Protein AF-A0A7C3E7P1-F1 (afdb_monomer)

Secondary structure (DSSP, 8-state):
-HHHHHHHHHHTT-HHHHHHHHHHHHHHHHHHHHHHHHHHHT-HHHHHHHHHHHHH-GGGHHHHHSGGGHHHHHHHHHHHHHHHHHHHHHHH--HHHHHHHHHHHHHHHHH-GGGTTHHHHHHHHHHHTT----STTTHHHHHHHHHHHHHHHHHS-TTTTTSSS-SSHHHHHHHHHHHHHHHHHHHH---S--S-----GGGTT-HHHHHHHHHHHHHHHHHHHHTTTSHHHHHHHHHHHHHHGGGTTSS--S-S----

Structure (mmCIF, N/CA/C/O backbone):
data_AF-A0A7C3E7P1-F1
#
_entry.id   AF-A0A7C3E7P1-F1
#
loop_
_atom_site.group_PDB
_atom_site.id
_atom_site.type_symbol
_atom_site.label_atom_id
_atom_site.label_alt_id
_atom_site.label_comp_id
_atom_site.label_asym_id
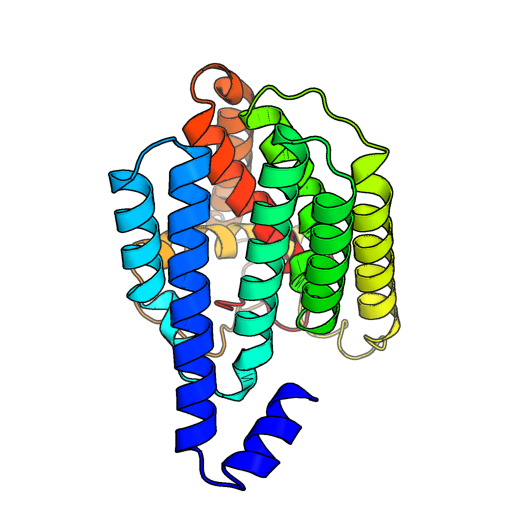_atom_site.label_entity_id
_atom_site.label_seq_id
_atom_site.pdbx_PDB_ins_code
_atom_site.Cartn_x
_atom_site.Cartn_y
_atom_site.Cartn_z
_atom_site.occupancy
_atom_site.B_iso_or_equiv
_atom_site.auth_seq_id
_atom_site.auth_comp_id
_atom_site.auth_asym_id
_atom_site.auth_atom_id
_atom_site.pdbx_PDB_model_num
ATOM 1 N N . MET A 1 1 ? -1.200 -15.728 -13.415 1.00 76.69 1 MET A N 1
ATOM 2 C CA . MET A 1 1 ? -1.408 -16.656 -14.549 1.00 76.69 1 MET A CA 1
ATOM 3 C C . MET A 1 1 ? -2.843 -17.157 -14.612 1.00 76.69 1 MET A C 1
ATOM 5 O O . MET A 1 1 ? -3.450 -16.982 -15.654 1.00 76.69 1 MET A O 1
ATOM 9 N N . VAL A 1 2 ? -3.429 -17.651 -13.514 1.00 85.75 2 VAL A N 1
ATOM 10 C CA . VAL A 1 2 ? -4.849 -18.078 -13.477 1.00 85.75 2 VAL A CA 1
ATOM 11 C C . VAL A 1 2 ? -5.820 -16.995 -13.972 1.00 85.75 2 VAL A C 1
ATOM 13 O O . VAL A 1 2 ? -6.684 -17.275 -14.792 1.00 85.75 2 VAL A O 1
ATOM 16 N N . SER A 1 3 ? -5.634 -15.737 -13.564 1.00 88.50 3 SER A N 1
ATOM 17 C CA . SER A 1 3 ? -6.477 -14.626 -14.033 1.00 88.50 3 SER A CA 1
ATOM 18 C C . SER A 1 3 ? -6.392 -14.360 -15.540 1.00 88.50 3 SER A C 1
ATOM 20 O O . SER A 1 3 ? -7.348 -13.857 -16.112 1.00 88.50 3 SER A O 1
ATOM 22 N N . TYR A 1 4 ? -5.271 -14.681 -16.193 1.00 89.75 4 TYR A N 1
ATOM 23 C CA . TYR A 1 4 ? -5.157 -14.573 -17.651 1.00 89.75 4 TYR A CA 1
ATOM 24 C C . TYR A 1 4 ? -5.768 -15.773 -18.366 1.00 89.75 4 TYR A C 1
ATOM 26 O O . TYR A 1 4 ? -6.261 -15.612 -19.474 1.00 89.75 4 TYR A O 1
ATOM 34 N N . LEU A 1 5 ? -5.752 -16.954 -17.740 1.00 91.69 5 LEU A N 1
ATOM 35 C CA . LEU A 1 5 ? -6.416 -18.141 -18.273 1.00 91.69 5 LEU A CA 1
ATOM 36 C C . LEU A 1 5 ? -7.935 -17.938 -18.330 1.00 91.69 5 LEU A C 1
ATOM 38 O O . LEU A 1 5 ? -8.545 -18.251 -19.344 1.00 91.69 5 LEU A O 1
ATOM 42 N N . LEU A 1 6 ? -8.521 -17.365 -17.275 1.00 91.31 6 LEU A N 1
ATOM 43 C CA . LEU A 1 6 ? -9.944 -17.011 -17.254 1.00 91.31 6 LEU A CA 1
ATOM 44 C C . LEU A 1 6 ? -10.285 -15.991 -18.343 1.00 91.31 6 LEU A C 1
ATOM 46 O O . LEU A 1 6 ? -11.244 -16.182 -19.081 1.00 91.31 6 LEU A O 1
ATOM 50 N N . ASP A 1 7 ? -9.468 -14.948 -18.496 1.00 91.44 7 ASP A N 1
ATOM 51 C CA . ASP A 1 7 ? -9.676 -13.988 -19.580 1.00 91.44 7 ASP A CA 1
ATOM 52 C C . ASP A 1 7 ? -9.535 -14.631 -20.957 1.00 91.44 7 ASP A C 1
ATOM 54 O O . ASP A 1 7 ? -10.322 -14.327 -21.839 1.00 91.44 7 ASP A O 1
ATOM 58 N N . TYR A 1 8 ? -8.582 -15.543 -21.147 1.00 93.00 8 TYR A N 1
ATOM 59 C CA . TYR A 1 8 ? -8.434 -16.250 -22.416 1.00 93.00 8 TYR A CA 1
ATOM 60 C C . TYR A 1 8 ? -9.658 -17.124 -22.726 1.00 93.00 8 TYR A C 1
ATOM 62 O O . TYR A 1 8 ? -10.089 -17.212 -23.870 1.00 93.00 8 TYR A O 1
ATOM 70 N N . GLN A 1 9 ? -10.272 -17.737 -21.713 1.00 95.25 9 GLN A N 1
ATOM 71 C CA . GLN A 1 9 ? -11.507 -18.503 -21.900 1.00 95.25 9 GLN A CA 1
ATOM 72 C C . GLN A 1 9 ? -12.704 -17.619 -22.277 1.00 95.25 9 GLN A C 1
ATOM 74 O O . GLN A 1 9 ? -13.552 -18.053 -23.049 1.00 95.25 9 GLN A O 1
ATOM 79 N N . LEU A 1 10 ? -12.773 -16.394 -21.749 1.00 94.81 10 LEU A N 1
ATOM 80 C CA . LEU A 1 10 ? -13.883 -15.465 -21.990 1.00 94.81 10 LEU A CA 1
ATOM 81 C C . LEU A 1 10 ? -13.707 -14.627 -23.264 1.00 94.81 10 LEU A C 1
ATOM 83 O O . LEU A 1 10 ? -14.675 -14.358 -23.968 1.00 94.81 10 LEU A O 1
ATOM 87 N N . TRP A 1 11 ? -12.476 -14.208 -23.546 1.00 93.00 11 TRP A N 1
ATOM 88 C CA . TRP A 1 11 ? -12.139 -13.193 -24.547 1.00 93.00 11 TRP A CA 1
ATOM 89 C C . TRP A 1 11 ? -11.159 -13.702 -25.615 1.00 93.00 11 TRP A C 1
ATOM 91 O O . TRP A 1 11 ? -10.877 -12.993 -26.580 1.00 93.00 11 TRP A O 1
ATOM 101 N N . SER A 1 12 ? -10.626 -14.923 -25.476 1.00 93.62 12 SER A N 1
ATOM 102 C CA . SER A 1 12 ? -9.562 -15.458 -26.339 1.00 93.62 12 SER A CA 1
ATOM 103 C C . SER A 1 12 ? -8.385 -14.483 -26.443 1.00 93.62 12 SER A C 1
ATOM 105 O O . SER A 1 12 ? -7.829 -14.089 -25.423 1.00 93.62 12 SER A O 1
ATOM 107 N N . LEU A 1 13 ? -7.967 -14.105 -27.651 1.00 92.62 13 LEU A N 1
ATOM 108 C CA . LEU A 1 13 ? -6.858 -13.182 -27.882 1.00 92.62 13 LEU A CA 1
ATOM 109 C C . LEU A 1 13 ? -7.319 -11.725 -28.039 1.00 92.62 13 LEU A C 1
ATOM 111 O O . LEU A 1 13 ? -6.491 -10.888 -28.387 1.00 92.62 13 LEU A O 1
ATOM 115 N N . ASP A 1 14 ? -8.600 -11.401 -27.808 1.00 94.31 14 ASP A N 1
ATOM 116 C CA . ASP A 1 14 ? -9.075 -10.017 -27.903 1.00 94.31 14 ASP A CA 1
ATOM 117 C C . ASP A 1 14 ? -8.514 -9.181 -26.734 1.00 94.31 14 ASP A C 1
ATOM 119 O O . ASP A 1 14 ? -8.928 -9.366 -25.583 1.00 94.31 14 ASP A O 1
ATOM 123 N N . PRO A 1 15 ? -7.600 -8.221 -26.991 1.00 91.50 15 PRO A N 1
ATOM 124 C CA . PRO A 1 15 ? -6.980 -7.418 -25.940 1.00 91.50 15 PRO A CA 1
ATOM 125 C C . PRO A 1 15 ? -7.989 -6.556 -25.170 1.00 91.50 15 PRO A C 1
ATOM 127 O O . PRO A 1 15 ? -7.732 -6.201 -24.017 1.00 91.50 15 PRO A O 1
ATOM 130 N N . ARG A 1 16 ? -9.148 -6.227 -25.761 1.00 94.31 16 ARG A N 1
ATOM 131 C CA . ARG A 1 16 ? -10.170 -5.377 -25.129 1.00 94.31 16 ARG A CA 1
ATOM 132 C C . ARG A 1 16 ? -10.688 -5.990 -23.831 1.00 94.31 16 ARG A C 1
ATOM 134 O O . ARG A 1 16 ? -10.823 -5.273 -22.840 1.00 94.31 16 ARG A O 1
ATOM 141 N N . GLY A 1 17 ? -10.896 -7.308 -23.807 1.00 93.19 17 GLY A N 1
ATOM 142 C CA . GLY A 1 17 ? -11.323 -8.036 -22.610 1.00 93.19 17 GLY A CA 1
ATOM 143 C C . GLY A 1 17 ? -10.312 -7.930 -21.468 1.00 93.19 17 GLY A C 1
ATOM 144 O O . GLY A 1 17 ? -10.671 -7.658 -20.323 1.00 93.19 17 GLY A O 1
ATOM 145 N N . TYR A 1 18 ? -9.020 -8.019 -21.788 1.00 93.56 18 TYR A N 1
ATOM 146 C CA . TYR A 1 18 ? -7.953 -7.904 -20.795 1.00 93.56 18 TYR A CA 1
ATOM 147 C C . TYR A 1 18 ? -7.848 -6.500 -20.187 1.00 93.56 18 TYR A C 1
ATOM 149 O O . TYR A 1 18 ? -7.629 -6.366 -18.976 1.00 93.56 18 TYR A O 1
ATOM 157 N N . HIS A 1 19 ? -8.012 -5.459 -21.008 1.00 94.31 19 HIS A N 1
ATOM 158 C CA . HIS A 1 19 ? -8.064 -4.077 -20.529 1.00 94.31 19 HIS A CA 1
ATOM 159 C C . HIS A 1 19 ? -9.315 -3.816 -19.685 1.00 94.31 19 HIS A C 1
ATOM 161 O O . HIS A 1 19 ? -9.211 -3.151 -18.656 1.00 94.31 19 HIS A O 1
ATOM 167 N N . LEU A 1 20 ? -10.467 -4.385 -20.059 1.00 94.88 20 LEU A N 1
ATOM 168 C CA . LEU A 1 20 ? -11.692 -4.298 -19.265 1.00 94.88 20 LEU A CA 1
ATOM 169 C C . LEU A 1 20 ? -11.500 -4.923 -17.879 1.00 94.88 20 LEU A C 1
ATOM 171 O O . LEU A 1 20 ? -11.809 -4.283 -16.877 1.00 94.88 20 LEU A O 1
ATOM 175 N N . THR A 1 21 ? -10.919 -6.123 -17.796 1.00 94.56 21 THR A N 1
ATOM 176 C CA . THR A 1 21 ? -10.610 -6.767 -1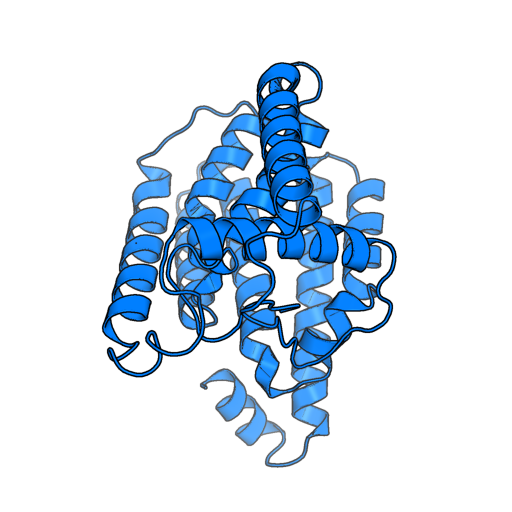6.510 1.00 94.56 21 THR A CA 1
ATOM 177 C C . THR A 1 21 ? -9.691 -5.892 -15.648 1.00 94.56 21 THR A C 1
ATOM 179 O O . THR A 1 21 ? -9.930 -5.741 -14.450 1.00 94.56 21 THR A O 1
ATOM 182 N N . ASN A 1 22 ? -8.666 -5.261 -16.234 1.00 95.25 22 ASN A N 1
ATOM 183 C CA . ASN A 1 22 ? -7.801 -4.331 -15.499 1.00 95.25 22 ASN A CA 1
ATOM 184 C C . ASN A 1 22 ? -8.563 -3.088 -15.014 1.00 95.25 22 ASN A C 1
ATOM 186 O O . ASN A 1 22 ? -8.410 -2.690 -13.860 1.00 95.25 22 ASN A O 1
ATOM 190 N N . LEU A 1 23 ? -9.409 -2.499 -15.859 1.00 95.69 23 LEU A N 1
ATOM 191 C CA . LEU A 1 23 ? -10.225 -1.344 -15.494 1.00 95.69 23 LEU A CA 1
ATOM 192 C C . LEU A 1 23 ? -11.178 -1.673 -14.336 1.00 95.69 23 LEU A C 1
ATOM 194 O O . LEU A 1 23 ? -11.264 -0.911 -13.376 1.00 95.69 23 LEU A O 1
ATOM 198 N N . LEU A 1 24 ? -11.843 -2.829 -14.383 1.00 96.50 24 LEU A N 1
ATOM 199 C CA . LEU A 1 24 ? -12.725 -3.286 -13.308 1.00 96.50 24 LEU A CA 1
ATOM 200 C C . LEU A 1 24 ? -11.960 -3.495 -11.997 1.00 96.50 24 LEU A C 1
ATOM 202 O O . LEU A 1 24 ? -12.416 -3.050 -10.945 1.00 96.50 24 LEU A O 1
ATOM 206 N N . LEU A 1 25 ? -10.775 -4.112 -12.047 1.00 96.69 25 LEU A N 1
ATOM 207 C CA . LEU A 1 25 ? -9.918 -4.260 -10.867 1.00 96.69 25 LEU A CA 1
ATOM 208 C C . LEU A 1 25 ? -9.485 -2.903 -10.293 1.00 96.69 25 LEU A C 1
ATOM 210 O O . LEU A 1 25 ? -9.445 -2.751 -9.073 1.00 96.69 25 LEU A O 1
ATOM 214 N N . HIS A 1 26 ? -9.196 -1.915 -11.144 1.00 97.31 26 HIS A N 1
ATOM 215 C CA . HIS A 1 26 ? -8.854 -0.555 -10.716 1.00 97.31 26 HIS A CA 1
ATOM 216 C C . HIS A 1 26 ? -10.029 0.157 -10.041 1.00 97.31 26 HIS A C 1
ATOM 218 O O . HIS A 1 26 ? -9.859 0.748 -8.977 1.00 97.31 26 HIS A O 1
ATOM 224 N N . ILE A 1 27 ? -11.238 0.032 -10.596 1.00 97.75 27 ILE A N 1
ATOM 225 C CA . ILE A 1 27 ? -12.462 0.570 -9.984 1.00 97.75 27 ILE A CA 1
ATOM 226 C C . ILE A 1 27 ? -12.686 -0.064 -8.608 1.00 97.75 27 ILE A C 1
ATOM 228 O O . ILE A 1 27 ? -12.918 0.647 -7.631 1.00 97.75 27 ILE A O 1
ATOM 232 N N . VAL A 1 28 ? -12.558 -1.390 -8.498 1.00 98.31 28 VAL A N 1
ATOM 233 C CA . VAL A 1 28 ? -12.664 -2.089 -7.209 1.00 98.31 28 VAL A CA 1
ATOM 234 C C . VAL A 1 28 ? -11.607 -1.580 -6.228 1.00 98.31 28 VAL A C 1
ATOM 236 O O . VAL A 1 28 ? -11.940 -1.286 -5.083 1.00 98.31 28 VAL A O 1
ATOM 239 N N . ALA A 1 29 ? -10.354 -1.415 -6.657 1.00 98.12 29 ALA A N 1
ATOM 240 C CA . ALA A 1 29 ? -9.305 -0.857 -5.807 1.00 98.12 29 ALA A CA 1
ATOM 241 C C . ALA A 1 29 ? -9.648 0.564 -5.323 1.00 98.12 29 ALA A C 1
ATOM 243 O O . ALA A 1 29 ? -9.524 0.834 -4.130 1.00 98.12 29 ALA A O 1
ATOM 244 N N . ALA A 1 30 ? -10.152 1.441 -6.196 1.00 98.06 30 ALA A N 1
ATOM 245 C CA . ALA A 1 30 ? -10.565 2.798 -5.834 1.00 98.06 30 ALA A CA 1
ATOM 246 C C . ALA A 1 30 ? -11.695 2.816 -4.789 1.00 98.06 30 ALA A C 1
ATOM 248 O O . ALA A 1 30 ? -11.635 3.575 -3.819 1.00 98.06 30 ALA A O 1
ATOM 249 N N . LEU A 1 31 ? -12.694 1.939 -4.939 1.00 98.44 31 LEU A N 1
ATOM 250 C CA . LEU A 1 31 ? -13.783 1.787 -3.967 1.00 98.44 31 LEU A CA 1
ATOM 251 C C . LEU A 1 31 ? -13.279 1.261 -2.615 1.00 98.44 31 LEU A C 1
ATOM 253 O O . LEU A 1 31 ? -13.725 1.716 -1.562 1.00 98.44 31 LEU A O 1
ATOM 257 N N . LEU A 1 32 ? -12.321 0.332 -2.626 1.00 98.44 32 LEU A N 1
ATOM 258 C CA . LEU A 1 32 ? -11.706 -0.178 -1.400 1.00 98.44 32 LEU A CA 1
ATOM 259 C C . LEU A 1 32 ? -10.834 0.883 -0.709 1.00 98.44 32 LEU A C 1
ATOM 261 O O . LEU A 1 32 ? -10.825 0.942 0.521 1.00 98.44 32 LEU A O 1
ATOM 265 N N . VAL A 1 33 ? -10.139 1.743 -1.466 1.00 98.12 33 VAL A N 1
ATOM 266 C CA . VAL A 1 33 ? -9.406 2.905 -0.926 1.00 98.12 33 VAL A CA 1
ATOM 267 C C . VAL A 1 33 ? -10.368 3.887 -0.268 1.00 98.12 33 VAL A C 1
ATOM 269 O O . VAL A 1 33 ? -10.118 4.300 0.865 1.00 98.12 33 VAL A O 1
ATOM 272 N N . LEU A 1 34 ? -11.480 4.213 -0.935 1.00 98.31 34 LEU A N 1
ATOM 273 C CA . LEU A 1 34 ? -12.535 5.054 -0.370 1.00 98.31 34 LEU A CA 1
ATOM 274 C C . LEU A 1 34 ? -12.991 4.500 0.974 1.00 98.31 34 LEU A C 1
ATOM 276 O O . LEU A 1 34 ? -12.925 5.204 1.981 1.00 98.31 34 LEU A O 1
ATOM 280 N N . GLN A 1 35 ? -13.386 3.224 0.995 1.00 98.19 35 GLN A N 1
ATOM 281 C CA . GLN A 1 35 ? -13.877 2.579 2.205 1.00 98.19 35 GLN A CA 1
ATOM 282 C C . GLN A 1 35 ? -12.816 2.578 3.307 1.00 98.19 35 GLN A C 1
ATOM 284 O O . GLN A 1 35 ? -13.131 2.853 4.461 1.00 98.19 35 GLN A O 1
ATOM 289 N N . TRP A 1 36 ? -11.558 2.290 2.969 1.00 97.38 36 TRP A N 1
ATOM 290 C CA . TRP A 1 36 ? -10.463 2.266 3.932 1.00 97.38 36 TRP A CA 1
ATOM 291 C C . TRP A 1 36 ? -10.217 3.636 4.568 1.00 97.38 36 TRP A C 1
ATOM 293 O O . TRP A 1 36 ? -10.075 3.735 5.790 1.00 97.38 36 TRP A O 1
ATOM 303 N N . VAL A 1 37 ? -10.160 4.696 3.764 1.00 97.25 37 VAL A N 1
ATOM 304 C CA . VAL A 1 37 ? -9.920 6.051 4.267 1.00 97.25 37 VAL A CA 1
ATOM 305 C C . VAL A 1 37 ? -11.126 6.547 5.060 1.00 97.25 37 VAL A C 1
ATOM 307 O O . VAL A 1 37 ? -10.943 7.094 6.149 1.00 97.25 37 VAL A O 1
ATOM 310 N N . GLU A 1 38 ? -12.345 6.286 4.584 1.00 97.25 38 GLU A N 1
ATOM 311 C CA . GLU A 1 38 ? -13.581 6.617 5.292 1.00 97.25 38 GLU A CA 1
ATOM 312 C C . GLU A 1 38 ? -13.627 5.967 6.677 1.00 97.25 38 GLU A C 1
ATOM 314 O O . GLU A 1 38 ? -13.840 6.662 7.668 1.00 97.25 38 GLU A O 1
ATOM 319 N N . THR A 1 39 ? -13.377 4.659 6.786 1.00 95.12 39 THR A N 1
ATOM 320 C CA . THR A 1 39 ? -13.426 3.956 8.078 1.00 95.12 39 THR A CA 1
ATOM 321 C C . THR A 1 39 ? -12.275 4.343 9.004 1.00 95.12 39 THR A C 1
ATOM 323 O O . THR A 1 39 ? -12.426 4.300 10.227 1.00 95.12 39 THR A O 1
ATOM 326 N N . THR A 1 40 ? -11.123 4.725 8.446 1.00 94.44 40 THR A N 1
ATOM 327 C CA . THR A 1 40 ? -9.924 5.097 9.211 1.00 94.44 40 THR A CA 1
ATOM 328 C C . THR A 1 40 ? -10.019 6.517 9.764 1.00 94.44 40 THR A C 1
ATOM 330 O O . THR A 1 40 ? -9.690 6.738 10.928 1.00 94.44 40 THR A O 1
ATOM 333 N N . LEU A 1 41 ? -10.491 7.471 8.957 1.00 94.75 41 LEU A N 1
ATOM 334 C CA . LEU A 1 41 ? -10.638 8.879 9.343 1.00 94.75 41 LEU A CA 1
ATOM 335 C C . LEU A 1 41 ? -12.039 9.226 9.859 1.00 94.75 41 LEU A C 1
ATOM 337 O O . LEU A 1 41 ? -12.236 10.330 10.360 1.00 94.75 41 LEU A O 1
ATOM 341 N N . LYS A 1 42 ? -13.001 8.301 9.749 1.00 94.81 42 LYS A N 1
ATOM 342 C CA . LYS A 1 42 ? -14.425 8.507 10.065 1.00 94.81 42 LYS A CA 1
ATOM 343 C C . LYS A 1 42 ? -15.021 9.702 9.313 1.00 94.81 42 LYS A C 1
ATOM 345 O O . LYS A 1 42 ? -15.783 10.483 9.874 1.00 94.81 42 LYS A O 1
ATOM 350 N N . SER A 1 43 ? -14.637 9.857 8.047 1.00 97.06 43 SER A N 1
ATOM 351 C CA . SER A 1 43 ? -15.063 10.963 7.187 1.00 97.06 43 SER A CA 1
ATOM 352 C C . SER A 1 43 ? -15.345 10.461 5.777 1.00 97.06 43 SER A C 1
ATOM 354 O O . SER A 1 43 ? -14.425 10.101 5.040 1.00 97.06 43 SER A O 1
ATOM 356 N N . THR A 1 44 ? -16.622 10.476 5.391 1.00 96.94 44 THR A N 1
ATOM 357 C CA . THR A 1 44 ? -17.073 10.096 4.045 1.00 96.94 44 THR A CA 1
ATOM 358 C C . THR A 1 44 ? -16.469 11.009 2.981 1.00 96.94 44 THR A C 1
ATOM 360 O O . THR A 1 44 ? -16.035 10.530 1.940 1.00 96.94 44 THR A O 1
ATOM 363 N N . ALA A 1 45 ? -16.339 12.312 3.262 1.00 97.62 45 ALA A N 1
ATOM 364 C CA . ALA A 1 45 ? -15.689 13.254 2.352 1.00 97.62 45 ALA A CA 1
ATOM 365 C C . ALA A 1 45 ? -14.216 12.886 2.106 1.00 97.62 45 ALA A C 1
ATOM 367 O O . ALA A 1 45 ? -13.773 12.869 0.961 1.00 97.62 45 ALA A O 1
ATOM 368 N N . ALA A 1 46 ? -13.466 12.539 3.159 1.00 96.25 46 ALA A N 1
ATOM 369 C CA . ALA A 1 46 ? -12.072 12.121 3.015 1.00 96.25 46 ALA A CA 1
ATOM 370 C C . ALA A 1 46 ? -11.945 10.806 2.227 1.00 96.25 46 ALA A C 1
ATOM 372 O O . ALA A 1 46 ? -11.063 10.687 1.379 1.00 96.25 46 ALA A O 1
ATOM 373 N N . GLY A 1 47 ? -12.845 9.847 2.473 1.00 97.00 47 GLY A N 1
ATOM 374 C CA . GLY A 1 47 ? -12.927 8.608 1.699 1.00 97.00 47 GLY A CA 1
ATOM 375 C C . GLY A 1 47 ? -13.196 8.862 0.219 1.00 97.00 47 GLY A C 1
ATOM 376 O O . GLY A 1 47 ? -12.453 8.377 -0.633 1.00 97.00 47 GLY A O 1
ATOM 377 N N . LEU A 1 48 ? -14.223 9.659 -0.092 1.00 97.56 48 LEU A N 1
ATOM 378 C CA . LEU A 1 48 ? -14.595 10.010 -1.464 1.00 97.56 48 LEU A CA 1
ATOM 379 C C . LEU A 1 48 ? -13.430 10.663 -2.207 1.00 97.56 48 LEU A C 1
ATOM 381 O O . LEU A 1 48 ? -13.074 10.213 -3.294 1.00 97.56 48 LEU A O 1
ATOM 385 N N . TRP A 1 49 ? -12.792 11.669 -1.603 1.00 97.62 49 TRP A N 1
ATOM 386 C CA . TRP A 1 49 ? -11.633 12.325 -2.203 1.00 97.62 49 TRP A CA 1
ATOM 387 C C . TRP A 1 49 ? -10.470 11.360 -2.418 1.00 97.62 49 TRP A C 1
ATOM 389 O O . TRP A 1 49 ? -9.888 11.357 -3.497 1.00 97.62 49 TRP A O 1
ATOM 399 N N . ALA A 1 50 ? -10.152 10.505 -1.444 1.00 96.56 50 ALA A N 1
ATOM 400 C CA . ALA A 1 50 ? -9.069 9.539 -1.595 1.00 96.56 50 ALA A CA 1
ATOM 401 C C . ALA A 1 50 ? -9.337 8.520 -2.714 1.00 96.56 50 ALA A C 1
ATOM 403 O O . ALA A 1 50 ? -8.443 8.243 -3.513 1.00 96.56 50 ALA A O 1
ATOM 404 N N . GLY A 1 51 ? -10.562 7.992 -2.800 1.00 96.81 51 GLY A N 1
ATOM 405 C CA . GLY A 1 51 ? -10.964 7.067 -3.860 1.00 96.81 51 GLY A CA 1
ATOM 406 C C . GLY A 1 51 ? -10.961 7.718 -5.242 1.00 96.81 51 GLY A C 1
ATOM 407 O O . GLY A 1 51 ? -10.442 7.129 -6.188 1.00 96.81 51 GLY A O 1
ATOM 408 N N . LEU A 1 52 ? -11.475 8.948 -5.357 1.00 96.69 52 LEU A N 1
ATOM 409 C CA . LEU A 1 52 ? -11.474 9.708 -6.610 1.00 96.69 52 LEU A CA 1
ATOM 410 C C . LEU A 1 52 ? -10.057 10.038 -7.066 1.00 96.69 52 LEU A C 1
ATOM 412 O O . LEU A 1 52 ? -9.719 9.756 -8.212 1.00 96.69 52 LEU A O 1
ATOM 416 N N . VAL A 1 53 ? -9.222 10.576 -6.169 1.00 95.56 53 VAL A N 1
ATOM 417 C CA . VAL A 1 53 ? -7.813 10.858 -6.466 1.00 95.56 53 VAL A CA 1
ATOM 418 C C . VAL A 1 53 ? -7.132 9.576 -6.924 1.00 95.56 53 VAL A C 1
ATOM 420 O O . VAL A 1 53 ? -6.549 9.578 -7.998 1.00 95.56 53 VAL A O 1
ATOM 423 N N . PHE A 1 54 ? -7.273 8.462 -6.200 1.00 95.38 54 PHE A N 1
ATOM 424 C CA . PHE A 1 54 ? -6.708 7.176 -6.616 1.00 95.38 54 PHE A CA 1
ATOM 425 C C . PHE A 1 54 ? -7.212 6.724 -7.995 1.00 95.38 54 PHE A C 1
ATOM 427 O O . PHE A 1 54 ? -6.421 6.252 -8.806 1.00 95.38 54 PHE A O 1
ATOM 434 N N . ALA A 1 55 ? -8.504 6.884 -8.289 1.00 95.31 55 ALA A N 1
ATOM 435 C CA . ALA A 1 55 ? -9.086 6.459 -9.558 1.00 95.31 55 ALA A CA 1
ATOM 436 C C . ALA A 1 55 ? -8.511 7.224 -10.761 1.00 95.31 55 ALA A C 1
ATOM 438 O O . ALA A 1 55 ? -8.250 6.606 -11.793 1.00 95.31 55 ALA A O 1
ATOM 439 N N . VAL A 1 56 ? -8.306 8.540 -10.628 1.00 94.19 56 VAL A N 1
ATOM 440 C CA . VAL A 1 56 ? -7.931 9.426 -11.747 1.00 94.19 56 VAL A CA 1
ATOM 441 C C . VAL A 1 56 ? -6.448 9.802 -11.783 1.00 94.19 56 VAL A C 1
ATOM 443 O O . VAL A 1 56 ? -6.008 10.441 -12.737 1.00 94.19 56 VAL A O 1
ATOM 446 N N . HIS A 1 57 ? -5.664 9.442 -10.761 1.00 91.38 57 HIS A N 1
ATOM 447 C CA . HIS A 1 57 ? -4.270 9.870 -10.664 1.00 91.38 57 HIS A CA 1
ATOM 448 C C . HIS A 1 57 ? -3.421 9.332 -11.834 1.00 91.38 57 HIS A C 1
ATOM 450 O O . HIS A 1 57 ? -3.376 8.113 -12.026 1.00 91.38 57 HIS A O 1
ATOM 456 N N . PRO A 1 58 ? -2.648 10.176 -12.551 1.00 86.88 58 PRO A N 1
ATOM 457 C CA . PRO A 1 58 ? -1.850 9.745 -13.706 1.00 86.88 58 PRO A CA 1
ATOM 458 C C . PRO A 1 58 ? -0.834 8.633 -13.410 1.00 86.88 58 PRO A C 1
ATOM 460 O O . PRO A 1 58 ? -0.566 7.795 -14.264 1.00 86.88 58 PRO A O 1
ATOM 463 N N . VAL A 1 59 ? -0.316 8.564 -12.179 1.00 86.25 59 VAL A N 1
ATOM 464 C CA . VAL A 1 59 ? 0.590 7.480 -11.733 1.00 86.25 59 VAL A CA 1
ATOM 465 C C . VAL A 1 59 ? -0.058 6.090 -11.843 1.00 86.25 59 VAL A C 1
ATOM 467 O O . VAL A 1 59 ? 0.641 5.101 -12.024 1.00 86.25 59 VAL A O 1
ATOM 470 N N . GLN A 1 60 ? -1.390 5.984 -11.797 1.00 87.56 60 GLN A N 1
ATOM 471 C CA . GLN A 1 60 ? -2.080 4.695 -11.933 1.00 87.56 60 GLN A CA 1
ATOM 472 C C . GLN A 1 60 ? -2.210 4.230 -13.390 1.00 87.56 60 GLN A C 1
ATOM 474 O O . GLN A 1 60 ? -2.521 3.062 -13.628 1.00 87.56 60 GLN A O 1
ATOM 479 N N . VAL A 1 61 ? -1.953 5.102 -14.375 1.00 85.69 61 VAL A N 1
ATOM 480 C CA . VAL A 1 61 ? -2.163 4.790 -15.798 1.00 85.69 61 VAL A CA 1
ATOM 481 C C . VAL A 1 61 ? -1.357 3.568 -16.220 1.00 85.69 61 VAL A C 1
ATOM 483 O O . VAL A 1 61 ? -1.902 2.696 -16.888 1.00 85.69 61 VAL A O 1
ATOM 486 N N . GLU A 1 62 ? -0.100 3.438 -15.789 1.00 82.56 62 GLU A N 1
ATOM 487 C CA . GLU A 1 62 ? 0.723 2.279 -16.154 1.00 82.56 62 GLU A CA 1
ATOM 488 C C . GLU A 1 62 ? 0.144 0.965 -15.602 1.00 82.56 62 GLU A C 1
ATOM 490 O O . GLU A 1 62 ? 0.107 -0.049 -16.306 1.00 82.56 62 GLU A O 1
ATOM 495 N N . ALA A 1 63 ? -0.358 0.985 -14.362 1.00 83.62 63 ALA A N 1
ATOM 496 C CA . ALA A 1 63 ? -0.933 -0.189 -13.712 1.00 83.62 63 ALA A CA 1
ATOM 497 C C . ALA A 1 63 ? -2.200 -0.696 -14.423 1.00 83.62 63 ALA A C 1
ATOM 499 O O . ALA A 1 63 ? -2.460 -1.902 -14.420 1.00 83.62 63 ALA A O 1
ATOM 500 N N . VAL A 1 64 ? -2.965 0.208 -15.044 1.00 87.06 64 VAL A N 1
ATOM 501 C CA . VAL A 1 64 ? -4.220 -0.107 -15.743 1.00 87.06 64 VAL A CA 1
ATOM 502 C C . VAL A 1 64 ? -3.989 -0.393 -17.227 1.00 87.06 64 VAL A C 1
ATOM 504 O O . VAL A 1 64 ? -4.472 -1.404 -17.743 1.00 87.06 64 VAL A O 1
ATOM 507 N N . ALA A 1 65 ? -3.237 0.473 -17.910 1.00 87.62 65 ALA A N 1
ATOM 508 C CA . ALA A 1 65 ? -3.043 0.431 -19.355 1.00 87.62 65 ALA A CA 1
ATOM 509 C C . ALA A 1 65 ? -2.180 -0.756 -19.794 1.00 87.62 65 ALA A C 1
ATOM 511 O O . ALA A 1 65 ? -2.457 -1.361 -20.825 1.00 87.62 65 ALA A O 1
ATOM 512 N N . ILE A 1 66 ? -1.165 -1.144 -19.018 1.00 89.00 66 ILE A N 1
ATOM 513 C CA . ILE A 1 66 ? -0.338 -2.302 -19.362 1.00 89.00 66 ILE A CA 1
ATOM 514 C C . ILE A 1 66 ? -1.025 -3.571 -18.855 1.00 89.00 66 ILE A C 1
ATOM 516 O O . ILE A 1 66 ? -1.040 -3.837 -17.654 1.00 89.00 66 ILE A O 1
ATOM 520 N N . VAL A 1 67 ? -1.516 -4.417 -19.770 1.00 87.62 67 VAL A N 1
ATOM 521 C CA . VAL A 1 67 ? -2.171 -5.696 -19.425 1.00 87.62 67 VAL A CA 1
ATOM 522 C C . VAL A 1 67 ? -1.322 -6.507 -18.441 1.00 87.62 67 VAL A C 1
ATOM 524 O O . VAL A 1 67 ? -1.828 -6.928 -17.404 1.00 87.62 67 VAL A O 1
ATOM 527 N N . ALA A 1 68 ? -0.009 -6.609 -18.690 1.00 87.06 68 ALA A N 1
ATOM 528 C CA . ALA A 1 68 ? 0.949 -7.333 -17.851 1.00 87.06 68 ALA A CA 1
ATOM 529 C C . ALA A 1 68 ? 1.023 -6.851 -16.382 1.00 87.06 68 ALA A C 1
ATOM 531 O O . ALA A 1 68 ? 1.436 -7.620 -15.505 1.00 87.06 68 ALA A O 1
ATOM 532 N N . GLN A 1 69 ? 0.610 -5.612 -16.084 1.00 87.56 69 GLN A N 1
ATOM 533 C CA . GLN A 1 69 ? 0.584 -5.047 -14.728 1.00 87.56 69 GLN A CA 1
ATOM 534 C C . GLN A 1 69 ? -0.627 -5.489 -13.900 1.00 87.56 69 GLN A C 1
ATOM 536 O O . GLN A 1 69 ? -0.728 -5.115 -12.732 1.00 87.56 69 GLN A O 1
ATOM 541 N N . ARG A 1 70 ? -1.481 -6.386 -14.414 1.00 91.94 70 ARG A N 1
ATOM 542 C CA . ARG A 1 70 ? -2.593 -6.985 -13.654 1.00 91.94 70 ARG A CA 1
ATOM 543 C C . ARG A 1 70 ? -2.192 -7.520 -12.281 1.00 91.94 70 ARG A C 1
ATOM 545 O O . ARG A 1 70 ? -2.977 -7.466 -11.338 1.00 91.94 70 ARG A O 1
ATOM 552 N N . LYS A 1 71 ? -0.969 -8.040 -12.155 1.00 92.31 71 LYS A N 1
ATOM 553 C CA . LYS A 1 71 ? -0.406 -8.498 -10.876 1.00 92.31 71 LYS A CA 1
ATOM 554 C C . LYS A 1 71 ? -0.422 -7.407 -9.800 1.00 92.31 71 LYS A C 1
ATOM 556 O O . LYS A 1 71 ? -0.717 -7.706 -8.648 1.00 92.31 71 LYS A O 1
ATOM 561 N N . THR A 1 72 ? -0.149 -6.159 -10.186 1.00 92.12 72 THR A N 1
ATOM 562 C CA . THR A 1 72 ? -0.163 -4.988 -9.307 1.00 92.12 72 THR A CA 1
ATOM 563 C C . THR A 1 72 ? -1.594 -4.707 -8.858 1.00 92.12 72 THR A C 1
ATOM 565 O O . THR A 1 72 ? -1.840 -4.700 -7.656 1.00 92.12 72 THR A O 1
ATOM 568 N N . LEU A 1 73 ? -2.554 -4.628 -9.787 1.00 94.88 73 LEU A N 1
ATOM 569 C CA . LEU A 1 73 ? -3.973 -4.406 -9.471 1.00 94.88 73 LEU A CA 1
ATOM 570 C C . LEU A 1 73 ? -4.553 -5.485 -8.543 1.00 94.88 73 LEU A C 1
ATOM 572 O O . LEU A 1 73 ? -5.137 -5.160 -7.512 1.00 94.88 73 LEU A O 1
ATOM 576 N N . LEU A 1 74 ? -4.339 -6.769 -8.858 1.00 96.19 74 LEU A N 1
ATOM 577 C CA . LEU A 1 74 ? -4.779 -7.883 -8.010 1.00 96.19 74 LEU A CA 1
ATOM 578 C C . LEU A 1 74 ? -4.150 -7.815 -6.619 1.00 96.19 74 LEU A C 1
ATOM 580 O O . LEU A 1 74 ? -4.855 -7.951 -5.621 1.00 96.19 74 LEU A O 1
ATOM 584 N N . SER A 1 75 ? -2.836 -7.575 -6.544 1.00 96.12 75 SER A N 1
ATOM 585 C CA . SER A 1 75 ? -2.153 -7.462 -5.256 1.00 96.12 75 SER A CA 1
ATOM 586 C C . SER A 1 75 ? -2.710 -6.311 -4.419 1.00 96.12 75 SER A C 1
ATOM 588 O O . SER A 1 75 ? -2.943 -6.505 -3.232 1.00 96.12 75 SER A O 1
ATOM 590 N N . THR A 1 76 ? -3.021 -5.164 -5.033 1.00 96.06 76 THR A N 1
ATOM 591 C CA . THR A 1 76 ? -3.628 -4.008 -4.362 1.00 96.06 76 THR A CA 1
ATOM 592 C C . THR A 1 76 ? -5.028 -4.329 -3.846 1.00 96.06 76 THR A C 1
ATOM 594 O O . THR A 1 76 ? -5.311 -4.085 -2.675 1.00 96.06 76 THR A O 1
ATOM 597 N N . VAL A 1 77 ? -5.893 -4.924 -4.676 1.00 98.06 77 VAL A N 1
ATOM 598 C CA . VAL A 1 77 ? -7.255 -5.319 -4.274 1.00 98.06 77 VAL A CA 1
ATOM 599 C C . VAL A 1 77 ? -7.209 -6.284 -3.091 1.00 98.06 77 VAL A C 1
ATOM 601 O O . VAL A 1 77 ? -7.853 -6.044 -2.071 1.00 98.06 77 VAL A O 1
ATOM 604 N N . PHE A 1 78 ? -6.412 -7.349 -3.182 1.00 98.31 78 PHE A N 1
ATOM 605 C CA . PHE A 1 78 ? -6.302 -8.332 -2.107 1.00 98.31 78 PHE A CA 1
ATOM 606 C C . PHE A 1 78 ? -5.683 -7.755 -0.830 1.00 98.31 78 PHE A C 1
ATOM 608 O O . PHE A 1 78 ? -6.127 -8.090 0.268 1.00 98.31 78 PHE A O 1
ATOM 615 N N . LEU A 1 79 ? -4.711 -6.848 -0.950 1.00 97.81 79 LEU A N 1
ATOM 616 C CA . LEU A 1 79 ? -4.121 -6.155 0.192 1.00 97.81 79 LEU A CA 1
ATOM 617 C C . LEU A 1 79 ? -5.144 -5.266 0.913 1.00 97.81 79 LEU A C 1
ATOM 619 O O . LEU A 1 79 ? -5.229 -5.287 2.141 1.00 97.81 79 LEU A O 1
ATOM 623 N N . LEU A 1 80 ? -5.947 -4.512 0.159 1.00 98.06 80 LEU A N 1
ATOM 624 C CA . LEU A 1 80 ? -6.998 -3.657 0.711 1.00 98.06 80 LEU A CA 1
ATOM 625 C C . LEU A 1 80 ? -8.126 -4.483 1.341 1.00 98.06 80 LEU A C 1
ATOM 627 O O . LEU A 1 80 ? -8.599 -4.145 2.426 1.00 98.06 80 LEU A O 1
ATOM 631 N N . LEU A 1 81 ? -8.512 -5.605 0.725 1.00 98.44 81 LEU A N 1
ATOM 632 C CA . LEU A 1 81 ? -9.445 -6.562 1.325 1.00 98.44 81 LEU A CA 1
ATOM 633 C C . LEU A 1 81 ? -8.900 -7.125 2.641 1.00 98.44 81 LEU A C 1
ATOM 635 O O . LEU A 1 81 ? -9.632 -7.172 3.630 1.00 98.44 81 LEU A O 1
ATOM 639 N N . ALA A 1 82 ? -7.617 -7.497 2.682 1.00 98.31 82 ALA A N 1
ATOM 640 C CA . ALA A 1 82 ? -6.967 -7.966 3.900 1.00 98.31 82 ALA A CA 1
ATOM 641 C C . ALA A 1 82 ? -6.992 -6.900 5.003 1.00 98.31 82 ALA A C 1
ATOM 643 O O . ALA A 1 82 ? -7.283 -7.203 6.162 1.00 98.31 82 ALA A O 1
ATOM 644 N N . LEU A 1 83 ? -6.750 -5.640 4.636 1.00 97.44 83 LEU A N 1
ATOM 645 C CA . LEU A 1 83 ? -6.778 -4.508 5.553 1.00 97.44 83 LEU A CA 1
ATOM 646 C C . LEU A 1 83 ? -8.178 -4.269 6.117 1.00 97.44 83 LEU A C 1
ATOM 648 O O . LEU A 1 83 ? -8.346 -4.237 7.333 1.00 97.44 83 LEU A O 1
ATOM 652 N N . LEU A 1 84 ? -9.194 -4.156 5.263 1.00 97.88 84 LEU A N 1
ATOM 653 C CA . LEU A 1 84 ? -10.584 -3.944 5.678 1.00 97.88 84 LEU A CA 1
ATOM 654 C C . LEU A 1 84 ? -11.114 -5.108 6.524 1.00 97.88 84 LEU A C 1
ATOM 656 O O . LEU A 1 84 ? -11.829 -4.900 7.508 1.00 97.88 84 LEU A O 1
ATOM 660 N N . ALA A 1 85 ? -10.726 -6.339 6.196 1.00 97.75 85 ALA A N 1
ATOM 661 C CA . ALA A 1 85 ? -11.044 -7.510 6.999 1.00 97.75 85 ALA A CA 1
ATOM 662 C C . ALA A 1 85 ? -10.377 -7.454 8.375 1.00 97.75 85 ALA A C 1
ATOM 664 O O . ALA A 1 85 ? -11.036 -7.696 9.388 1.00 97.75 85 ALA A O 1
ATOM 665 N N . TYR A 1 86 ? -9.108 -7.046 8.441 1.00 96.62 86 TYR A N 1
ATOM 666 C CA . TYR A 1 86 ? -8.424 -6.809 9.706 1.00 96.62 86 TYR A CA 1
ATOM 667 C C . TYR A 1 86 ? -9.113 -5.704 10.526 1.00 96.62 86 TYR A C 1
ATOM 669 O O . TYR A 1 86 ? -9.340 -5.873 11.726 1.00 96.62 86 TYR A O 1
ATOM 677 N N . GLN A 1 87 ? -9.554 -4.611 9.895 1.00 94.81 87 GLN A N 1
ATOM 678 C CA . GLN A 1 87 ? -10.343 -3.578 10.572 1.00 94.81 87 GLN A CA 1
ATOM 679 C C . GLN A 1 87 ? -11.625 -4.161 11.177 1.00 94.81 87 GLN A C 1
ATOM 681 O O . GLN A 1 87 ? -11.875 -3.983 12.373 1.00 94.81 87 GLN A O 1
ATOM 686 N N . ARG A 1 88 ? -12.398 -4.935 10.405 1.00 95.19 88 ARG A N 1
ATOM 687 C CA . ARG A 1 88 ? -13.607 -5.614 10.904 1.00 95.19 88 ARG A CA 1
ATOM 688 C C . ARG A 1 88 ? -13.305 -6.605 12.023 1.00 95.19 88 ARG A C 1
ATOM 690 O O . ARG A 1 88 ? -14.032 -6.631 13.015 1.00 95.19 88 ARG A O 1
ATOM 697 N N . PHE A 1 89 ? -12.217 -7.365 11.920 1.00 95.00 89 PHE A N 1
ATOM 698 C CA . PHE A 1 89 ? -11.752 -8.253 12.983 1.00 95.00 89 PHE A CA 1
ATOM 699 C C . PHE A 1 89 ? -11.456 -7.479 14.268 1.00 95.00 89 PHE A C 1
ATOM 701 O O . PHE A 1 89 ? -11.893 -7.882 15.344 1.00 95.00 89 PHE A O 1
ATOM 708 N N . THR A 1 90 ? -10.761 -6.343 14.182 1.00 91.88 90 THR A N 1
ATOM 709 C CA . THR A 1 90 ? -10.423 -5.563 15.379 1.00 91.88 90 THR A CA 1
ATOM 710 C C . THR A 1 90 ? -11.652 -4.997 16.092 1.00 91.88 90 THR A C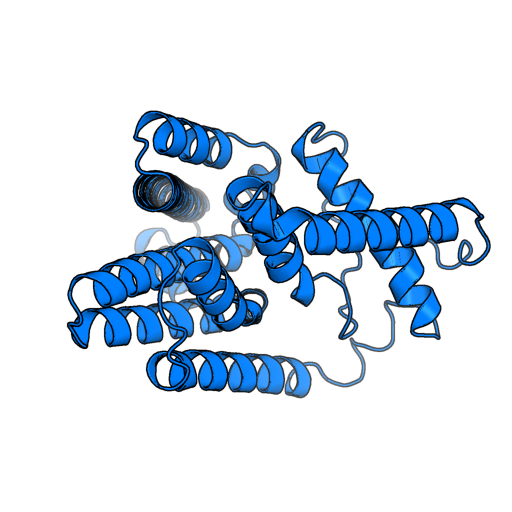 1
ATOM 712 O O . THR A 1 90 ? -11.582 -4.832 17.311 1.00 91.88 90 THR A O 1
ATOM 715 N N . LEU A 1 91 ? -12.745 -4.744 15.361 1.00 90.94 91 LEU A N 1
ATOM 716 C CA . LEU A 1 91 ? -14.023 -4.262 15.893 1.00 90.94 91 LEU A CA 1
ATOM 717 C C . LEU A 1 91 ? -14.893 -5.398 16.448 1.00 90.94 91 LEU A C 1
ATOM 719 O O . LEU A 1 91 ? -15.348 -5.320 17.581 1.00 90.94 91 LEU A O 1
ATOM 723 N N . GLN A 1 92 ? -15.110 -6.462 15.671 1.00 92.31 92 GLN A N 1
ATOM 724 C CA . GLN A 1 92 ? -16.061 -7.530 16.010 1.00 92.31 92 GLN A CA 1
ATOM 725 C C . GLN A 1 92 ? -15.435 -8.703 16.775 1.00 92.31 92 GLN A C 1
ATOM 727 O O . GLN A 1 92 ? -16.156 -9.555 17.282 1.00 92.31 92 GLN A O 1
ATOM 732 N N . LYS A 1 93 ? -14.099 -8.807 16.788 1.00 90.31 93 LYS A N 1
ATOM 733 C CA . LYS A 1 93 ? -13.316 -9.916 17.368 1.00 90.31 93 LYS A CA 1
ATOM 734 C C . LYS A 1 93 ? -13.657 -11.312 16.820 1.00 90.31 93 LYS A C 1
ATOM 736 O O . LYS A 1 93 ? -13.248 -12.316 17.394 1.00 90.31 93 LYS A O 1
ATOM 741 N N . ARG A 1 94 ? -14.351 -11.402 15.679 1.00 92.88 94 ARG A N 1
ATOM 742 C CA . ARG A 1 94 ? -14.711 -12.675 15.031 1.00 92.88 94 ARG A CA 1
ATOM 743 C C . ARG A 1 94 ? -13.554 -13.220 14.200 1.00 92.88 94 ARG A C 1
ATOM 745 O O . ARG A 1 94 ? -13.122 -12.569 13.250 1.00 92.88 94 ARG A O 1
ATOM 752 N N . ALA A 1 95 ? -13.114 -14.441 14.503 1.00 92.56 95 ALA A N 1
ATOM 753 C CA . ALA A 1 95 ? -11.979 -15.088 13.838 1.00 92.56 95 ALA A CA 1
ATOM 754 C C . ALA A 1 95 ? -12.134 -15.198 12.310 1.00 92.56 95 ALA A C 1
ATOM 756 O O . ALA A 1 95 ? -11.133 -15.117 11.603 1.00 92.56 95 ALA A O 1
ATOM 757 N N . VAL A 1 96 ? -13.370 -15.295 11.798 1.00 96.56 96 VAL A N 1
ATOM 758 C CA . VAL A 1 96 ? -13.651 -15.375 10.353 1.00 96.56 96 VAL A CA 1
ATOM 759 C C . VAL A 1 96 ? -13.069 -14.190 9.574 1.00 96.56 96 VAL A C 1
ATOM 761 O O . VAL A 1 96 ? -12.511 -14.382 8.499 1.00 96.56 96 VAL A O 1
ATOM 764 N N . TRP A 1 97 ? -13.110 -12.977 10.140 1.00 96.81 97 TRP A N 1
ATOM 765 C CA . TRP A 1 97 ? -12.559 -11.789 9.487 1.00 96.81 97 TRP A CA 1
ATOM 766 C C . TRP A 1 97 ? -11.034 -11.814 9.454 1.00 96.81 97 TRP A C 1
ATOM 768 O O . TRP A 1 97 ? -10.443 -11.417 8.455 1.00 96.81 97 TRP A O 1
ATOM 778 N N . ASN A 1 98 ? -10.391 -12.322 10.511 1.00 95.56 98 ASN A N 1
ATOM 779 C CA . ASN A 1 98 ? -8.941 -12.479 10.498 1.00 95.56 98 ASN A CA 1
ATOM 780 C C . ASN A 1 98 ? -8.518 -13.585 9.524 1.00 95.56 98 ASN A C 1
ATOM 782 O O . ASN A 1 98 ? -7.566 -13.398 8.781 1.00 95.56 98 ASN A O 1
ATOM 786 N N . GLY A 1 99 ? -9.248 -14.705 9.485 1.00 97.19 99 GLY A N 1
ATOM 787 C CA . GLY A 1 99 ? -9.013 -15.790 8.529 1.00 97.19 99 GLY A CA 1
ATOM 788 C C . GLY A 1 99 ? -9.146 -15.324 7.079 1.00 97.19 99 GLY A C 1
ATOM 789 O O . GLY A 1 99 ? -8.253 -15.572 6.272 1.00 97.19 99 GLY A O 1
ATOM 790 N N . PHE A 1 100 ? -10.203 -14.568 6.765 1.00 98.00 100 PHE A N 1
ATOM 791 C CA . PHE A 1 100 ? -10.366 -13.946 5.451 1.00 98.00 100 PHE A CA 1
ATOM 792 C C . PHE A 1 100 ? -9.230 -12.961 5.142 1.00 98.00 100 PHE A C 1
ATOM 794 O O . PHE A 1 100 ? -8.692 -12.984 4.039 1.00 98.00 100 PHE A O 1
ATOM 801 N N . GLY A 1 101 ? -8.812 -12.142 6.113 1.00 97.88 101 GLY A N 1
ATOM 802 C CA . GLY A 1 101 ? -7.690 -11.220 5.936 1.00 97.88 101 GLY A CA 1
ATOM 803 C C . GLY A 1 101 ? -6.365 -11.928 5.640 1.00 97.88 101 GLY A C 1
ATOM 804 O O . GLY A 1 101 ? -5.629 -11.509 4.750 1.00 97.88 101 GLY A O 1
ATOM 805 N N . ILE A 1 102 ? -6.094 -13.043 6.323 1.00 98.12 102 ILE A N 1
ATOM 806 C CA . ILE A 1 102 ? -4.917 -13.890 6.087 1.00 98.12 102 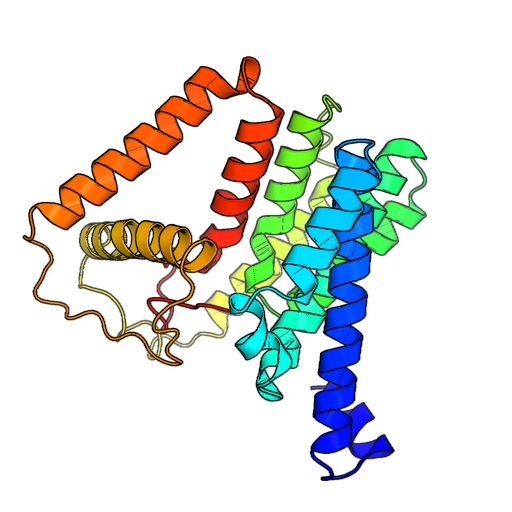ILE A CA 1
ATOM 807 C C . ILE A 1 102 ? -4.966 -14.496 4.679 1.00 98.12 102 ILE A C 1
ATOM 809 O O . ILE A 1 102 ? -3.973 -14.435 3.955 1.00 98.12 102 ILE A O 1
ATOM 813 N N . ALA A 1 103 ? -6.115 -15.041 4.270 1.00 98.25 103 ALA A N 1
ATOM 814 C CA . ALA A 1 103 ? -6.290 -15.627 2.942 1.00 98.25 103 ALA A CA 1
ATOM 815 C C . ALA A 1 103 ? -6.138 -14.581 1.825 1.00 98.25 103 ALA A C 1
ATOM 817 O O . ALA A 1 103 ? -5.435 -14.817 0.843 1.00 98.25 103 ALA A O 1
ATOM 818 N N . ALA A 1 104 ? -6.733 -13.398 2.003 1.00 98.31 104 ALA A N 1
ATOM 819 C CA . ALA A 1 104 ? -6.577 -12.281 1.081 1.00 98.31 104 ALA A CA 1
ATOM 820 C C . ALA A 1 104 ? -5.110 -11.831 1.004 1.00 98.31 104 ALA A C 1
ATOM 822 O O . ALA A 1 104 ? -4.576 -11.668 -0.088 1.00 98.31 104 ALA A O 1
ATOM 823 N N . PHE A 1 105 ? -4.408 -11.718 2.134 1.00 98.31 105 PHE A N 1
ATOM 824 C CA . PHE A 1 105 ? -2.988 -11.370 2.125 1.00 98.31 105 PHE A CA 1
ATOM 825 C C . PHE A 1 105 ? -2.124 -12.426 1.417 1.00 98.31 105 PHE A C 1
ATOM 827 O O . PHE A 1 105 ? -1.253 -12.070 0.625 1.00 98.31 105 PHE A O 1
ATOM 834 N N . ALA A 1 106 ? -2.398 -13.717 1.620 1.00 97.81 106 ALA A N 1
ATOM 835 C CA . ALA A 1 106 ? -1.729 -14.784 0.878 1.00 97.81 106 ALA A CA 1
ATOM 836 C C . ALA A 1 106 ? -1.953 -14.643 -0.640 1.00 97.81 106 ALA A C 1
ATOM 838 O O . ALA A 1 106 ? -0.997 -14.713 -1.413 1.00 97.81 106 ALA A O 1
ATOM 839 N N . ALA A 1 107 ? -3.187 -14.359 -1.073 1.00 97.12 107 ALA A N 1
ATOM 840 C CA . ALA A 1 107 ? -3.501 -14.100 -2.479 1.00 97.12 107 ALA A CA 1
ATOM 841 C C . ALA A 1 107 ? -2.789 -12.845 -3.027 1.00 97.12 107 ALA A C 1
ATOM 843 O O . ALA A 1 107 ? -2.336 -12.839 -4.178 1.00 97.12 107 ALA A O 1
ATOM 844 N N . ALA A 1 108 ? -2.621 -11.805 -2.202 1.00 97.06 108 ALA A N 1
ATOM 845 C CA . ALA A 1 108 ? -1.831 -10.626 -2.549 1.00 97.06 108 ALA A CA 1
ATOM 846 C C . ALA A 1 108 ? -0.355 -10.994 -2.775 1.00 97.06 108 ALA A C 1
ATOM 848 O O . ALA A 1 108 ? 0.208 -10.627 -3.806 1.00 97.06 108 ALA A O 1
ATOM 849 N N . CYS A 1 109 ? 0.247 -11.769 -1.867 1.00 94.88 109 CYS A N 1
ATOM 850 C CA . CYS A 1 109 ? 1.633 -12.237 -1.965 1.00 94.88 109 CYS A CA 1
ATOM 851 C C . CYS A 1 109 ? 1.883 -13.111 -3.201 1.00 94.88 109 CYS A C 1
ATOM 853 O O . CYS A 1 109 ? 2.898 -12.933 -3.874 1.00 94.88 109 CYS A O 1
ATOM 855 N N . VAL A 1 110 ? 0.943 -14.003 -3.534 1.00 93.69 110 VAL A N 1
ATOM 856 C CA . VAL A 1 110 ? 0.991 -14.819 -4.762 1.00 93.69 110 VAL A CA 1
ATOM 857 C C . VAL A 1 110 ? 0.884 -13.946 -6.017 1.00 93.69 110 VAL A C 1
ATOM 859 O O . VAL A 1 110 ? 1.472 -14.265 -7.049 1.00 93.69 110 VAL A O 1
ATOM 862 N N . SER A 1 111 ? 0.158 -12.828 -5.939 1.00 93.06 111 SER A N 1
ATOM 863 C CA . SER A 1 111 ? 0.029 -11.882 -7.050 1.00 93.06 111 SER A CA 1
ATOM 864 C C . SER A 1 111 ? 1.303 -11.055 -7.245 1.00 93.06 111 SER A C 1
ATOM 866 O O . SER A 1 111 ? 1.810 -10.961 -8.364 1.00 93.06 111 SER A O 1
ATOM 868 N N . LYS A 1 112 ? 1.839 -10.455 -6.174 1.00 90.06 112 LYS A N 1
ATOM 869 C CA . LYS A 1 112 ? 3.050 -9.624 -6.212 1.00 90.06 112 LYS A CA 1
ATOM 870 C C . LYS A 1 112 ? 3.763 -9.670 -4.858 1.00 90.06 112 LYS A C 1
ATOM 872 O O . LYS A 1 112 ? 3.198 -9.301 -3.833 1.00 90.06 112 LYS A O 1
ATOM 877 N N . SER A 1 113 ? 5.044 -10.034 -4.855 1.00 88.75 113 SER A N 1
ATOM 878 C CA . SER A 1 113 ? 5.826 -10.127 -3.616 1.00 88.75 113 SER A CA 1
ATOM 879 C C . SER A 1 113 ? 6.150 -8.776 -2.972 1.00 88.75 113 SER A C 1
ATOM 881 O O . SER A 1 113 ? 6.543 -8.749 -1.812 1.00 88.75 113 SER A O 1
ATOM 883 N N . SER A 1 114 ? 5.931 -7.642 -3.650 1.00 88.81 114 SER A N 1
ATOM 884 C CA . SER A 1 114 ? 6.147 -6.306 -3.070 1.00 88.81 114 SER A CA 1
ATOM 885 C C . SER A 1 114 ? 5.162 -5.951 -1.950 1.00 88.81 114 SER A C 1
ATOM 887 O O . SER A 1 114 ? 5.326 -4.928 -1.306 1.00 88.81 114 SER A O 1
ATOM 889 N N . VAL A 1 115 ? 4.143 -6.769 -1.677 1.00 94.06 115 VAL A N 1
ATOM 890 C CA . VAL A 1 115 ? 3.199 -6.523 -0.572 1.00 94.06 115 VAL A CA 1
ATOM 891 C C . VAL A 1 115 ? 3.680 -7.050 0.788 1.00 94.06 115 VAL A C 1
ATOM 893 O O . VAL A 1 115 ? 3.007 -6.855 1.796 1.00 94.06 115 VAL A O 1
ATOM 896 N N . VAL A 1 116 ? 4.864 -7.673 0.858 1.00 94.62 116 VAL A N 1
ATOM 897 C CA . VAL A 1 116 ? 5.445 -8.224 2.102 1.00 94.62 116 VAL A CA 1
ATOM 898 C C . VAL A 1 116 ? 5.540 -7.269 3.308 1.00 94.62 116 VAL A C 1
ATOM 900 O O . VAL A 1 116 ? 5.464 -7.783 4.423 1.00 94.62 116 VAL A O 1
ATOM 903 N N . PRO A 1 117 ? 5.629 -5.925 3.188 1.00 95.25 117 PRO A N 1
ATOM 904 C CA . PRO A 1 117 ? 5.608 -5.036 4.358 1.00 95.25 117 PRO A CA 1
ATOM 905 C C . PRO A 1 117 ? 4.255 -4.952 5.078 1.00 95.25 117 PRO A C 1
ATOM 907 O O . PRO A 1 117 ? 4.161 -4.325 6.132 1.00 95.25 117 PRO A O 1
ATOM 910 N N . PHE A 1 118 ? 3.194 -5.563 4.545 1.00 96.56 118 PHE A N 1
ATOM 911 C CA . PHE A 1 118 ? 1.842 -5.467 5.097 1.00 96.56 118 PHE A CA 1
ATOM 912 C C . PHE A 1 118 ? 1.703 -5.753 6.602 1.00 96.56 118 PHE A C 1
ATOM 914 O O . PHE A 1 118 ? 1.011 -4.986 7.271 1.00 96.56 118 PHE A O 1
ATOM 921 N N . PRO A 1 119 ? 2.355 -6.771 7.200 1.00 96.50 119 PRO A N 1
ATOM 922 C CA . PRO A 1 119 ? 2.240 -7.005 8.639 1.00 96.50 119 PRO A CA 1
ATOM 923 C C . PRO A 1 119 ? 2.757 -5.816 9.464 1.00 96.50 119 PRO A C 1
ATOM 925 O O . PRO A 1 119 ? 2.213 -5.521 10.527 1.00 96.50 119 PRO A O 1
ATOM 928 N N . VAL A 1 120 ? 3.761 -5.091 8.955 1.00 95.88 120 VAL A N 1
ATOM 929 C CA . VAL A 1 120 ? 4.273 -3.853 9.563 1.00 95.88 120 VAL A CA 1
ATOM 930 C C . VAL A 1 120 ? 3.251 -2.723 9.421 1.00 95.88 120 VAL A C 1
ATOM 932 O O . VAL A 1 120 ? 3.026 -1.983 10.377 1.00 95.88 120 VAL A O 1
ATOM 935 N N . LEU A 1 121 ? 2.557 -2.633 8.282 1.00 96.31 121 LEU A N 1
ATOM 936 C CA . LEU A 1 121 ? 1.444 -1.694 8.093 1.00 96.31 121 LEU A CA 1
ATOM 937 C C . LEU A 1 121 ? 0.282 -1.967 9.066 1.00 96.31 121 LEU A C 1
ATOM 939 O O . LEU A 1 121 ? -0.314 -1.024 9.581 1.00 96.31 121 LEU A O 1
ATOM 943 N N . LEU A 1 122 ? -0.001 -3.234 9.397 1.00 96.00 122 LEU A N 1
ATOM 944 C CA . LEU A 1 122 ? -0.998 -3.580 10.421 1.00 96.00 122 LEU A CA 1
ATOM 945 C C . LEU A 1 122 ? -0.577 -3.131 11.828 1.00 96.00 122 LEU A C 1
ATOM 947 O O . LEU A 1 122 ? -1.418 -2.674 12.601 1.00 96.00 122 LEU A O 1
ATOM 951 N N . LEU A 1 123 ? 0.712 -3.237 12.171 1.00 95.69 123 LEU A N 1
ATOM 952 C CA . LEU A 1 123 ? 1.240 -2.700 13.434 1.00 95.69 123 LEU A CA 1
ATOM 953 C C . LEU A 1 123 ? 1.113 -1.172 13.482 1.00 95.69 123 LEU A C 1
ATOM 955 O O . LEU A 1 123 ? 0.703 -0.616 14.501 1.00 95.69 123 LEU A O 1
ATOM 959 N N . LEU A 1 124 ? 1.423 -0.502 12.371 1.00 94.81 124 LEU A N 1
ATOM 960 C CA . LEU A 1 124 ? 1.286 0.946 12.240 1.00 94.81 124 LEU A CA 1
ATOM 961 C C . LEU A 1 124 ? -0.182 1.393 12.357 1.00 94.81 124 LEU A C 1
ATOM 963 O O . LEU A 1 124 ? -0.472 2.401 13.000 1.00 94.81 124 LEU A O 1
ATOM 967 N N . TYR A 1 125 ? -1.114 0.624 11.789 1.00 95.00 125 TYR A N 1
ATOM 968 C CA . TYR A 1 125 ? -2.551 0.868 11.910 1.00 95.00 125 TYR A CA 1
ATOM 969 C C . TYR A 1 125 ? -3.059 0.711 13.352 1.00 95.00 125 TYR A C 1
ATOM 971 O O . TYR A 1 125 ? -3.830 1.547 13.830 1.00 95.00 125 TYR A O 1
ATOM 979 N N . ASP A 1 126 ? -2.615 -0.319 14.076 1.00 94.38 126 ASP A N 1
ATOM 980 C CA . ASP A 1 126 ? -2.956 -0.479 15.495 1.00 94.38 126 ASP A CA 1
ATOM 981 C C . ASP A 1 126 ? -2.428 0.693 16.335 1.00 94.38 126 ASP A C 1
ATOM 983 O O . ASP A 1 126 ? -3.163 1.219 17.170 1.00 94.38 126 ASP A O 1
ATOM 987 N N . TRP A 1 127 ? -1.193 1.141 16.071 1.00 93.19 127 TRP A N 1
ATOM 988 C CA . TRP A 1 127 ? -0.608 2.318 16.719 1.00 93.19 127 TRP A CA 1
ATOM 989 C C . TRP A 1 127 ? -1.446 3.578 16.478 1.00 93.19 127 TRP A C 1
ATOM 991 O O . TRP A 1 127 ? -1.785 4.276 17.433 1.00 93.19 127 TRP A O 1
ATOM 1001 N N . PHE A 1 128 ? -1.821 3.848 15.225 1.00 93.44 128 PHE A N 1
ATOM 1002 C CA . PHE A 1 128 ? -2.620 5.023 14.874 1.00 93.44 128 PHE A CA 1
ATOM 1003 C C . PHE A 1 128 ? -4.020 4.987 15.493 1.00 93.44 128 PHE A C 1
ATOM 1005 O O . PHE A 1 128 ? -4.511 5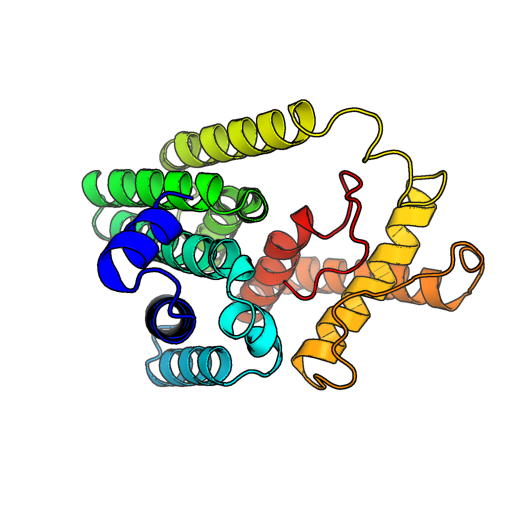.998 15.989 1.00 93.44 128 PHE A O 1
ATOM 1012 N N . THR A 1 129 ? -4.655 3.814 15.513 1.00 90.94 129 THR A N 1
ATOM 1013 C CA . THR A 1 129 ? -5.995 3.646 16.096 1.00 90.94 129 THR A CA 1
ATOM 1014 C C . THR A 1 129 ? -5.994 3.482 17.618 1.00 90.94 129 THR A C 1
ATOM 1016 O O . THR A 1 129 ? -7.063 3.312 18.205 1.00 90.94 129 THR A O 1
ATOM 1019 N N . GLY A 1 130 ? -4.823 3.526 18.265 1.00 88.50 130 GLY A N 1
ATOM 1020 C CA . GLY A 1 130 ? -4.672 3.383 19.715 1.00 88.50 130 GLY A CA 1
ATOM 1021 C C . GLY A 1 130 ? -5.047 1.997 20.250 1.00 88.50 130 GLY A C 1
ATOM 1022 O O . GLY A 1 130 ? -5.326 1.848 21.439 1.00 88.50 130 GLY A O 1
ATOM 1023 N N . LYS A 1 131 ? -5.093 0.976 19.388 1.00 86.62 131 LYS A N 1
ATOM 1024 C CA . LYS A 1 131 ? -5.459 -0.391 19.772 1.00 86.62 131 LYS A CA 1
ATOM 1025 C C . LYS A 1 131 ? -4.246 -1.122 20.359 1.00 86.62 131 LYS A C 1
ATOM 1027 O O . LYS A 1 131 ? -3.125 -0.918 19.892 1.00 86.62 131 LYS A O 1
ATOM 1032 N N . PRO A 1 132 ? -4.439 -2.017 21.348 1.00 85.62 132 PRO A N 1
ATOM 1033 C CA . PRO A 1 132 ? -3.341 -2.806 21.886 1.00 85.62 132 PRO A CA 1
ATOM 1034 C C . PRO A 1 132 ? -2.763 -3.715 20.799 1.00 85.62 132 PRO A C 1
ATOM 1036 O O . PRO A 1 132 ? -3.486 -4.458 20.127 1.00 85.62 132 PRO A O 1
ATOM 1039 N N . VAL A 1 133 ? -1.441 -3.667 20.648 1.00 85.69 133 VAL A N 1
ATOM 1040 C CA . VAL A 1 133 ? -0.727 -4.424 19.623 1.00 85.69 133 VAL A CA 1
ATOM 1041 C C . VAL A 1 133 ? -0.675 -5.898 20.027 1.00 85.69 133 VAL A C 1
ATOM 1043 O O . VAL A 1 133 ? 0.163 -6.319 20.818 1.00 85.69 133 VAL A O 1
ATOM 1046 N N . ASN A 1 134 ? -1.573 -6.709 19.469 1.00 87.56 134 ASN A N 1
ATOM 1047 C CA . ASN A 1 134 ? -1.541 -8.159 19.652 1.00 87.56 134 ASN A CA 1
ATOM 1048 C C . ASN A 1 134 ? -0.756 -8.816 18.505 1.00 87.56 134 ASN A C 1
ATOM 1050 O O . ASN A 1 134 ? -1.237 -8.857 17.366 1.00 87.56 134 ASN A O 1
ATOM 1054 N N . LEU A 1 135 ? 0.451 -9.312 18.804 1.00 90.00 135 LEU A N 1
ATOM 1055 C CA . LEU A 1 135 ? 1.318 -9.970 17.820 1.00 90.00 135 LEU A CA 1
ATOM 1056 C C . LEU A 1 135 ? 0.777 -11.339 17.403 1.00 90.00 135 LEU A C 1
ATOM 1058 O O . LEU A 1 135 ? 0.924 -11.708 16.243 1.00 90.00 135 LEU A O 1
ATOM 1062 N N . ARG A 1 136 ? 0.092 -12.069 18.294 1.00 91.19 136 ARG A N 1
ATOM 1063 C CA . ARG A 1 136 ? -0.392 -13.433 18.022 1.00 91.19 136 ARG A CA 1
ATOM 1064 C C . ARG A 1 136 ? -1.334 -13.480 16.821 1.00 91.19 136 ARG A C 1
ATOM 1066 O O . ARG A 1 136 ? -1.207 -14.355 15.975 1.00 91.19 136 ARG A O 1
ATOM 1073 N N . ASN A 1 137 ? -2.216 -12.489 16.698 1.00 90.94 137 ASN A N 1
ATOM 1074 C CA . ASN A 1 137 ? -3.143 -12.382 15.565 1.00 90.94 137 ASN A CA 1
ATOM 1075 C C . ASN A 1 137 ? -2.449 -11.994 1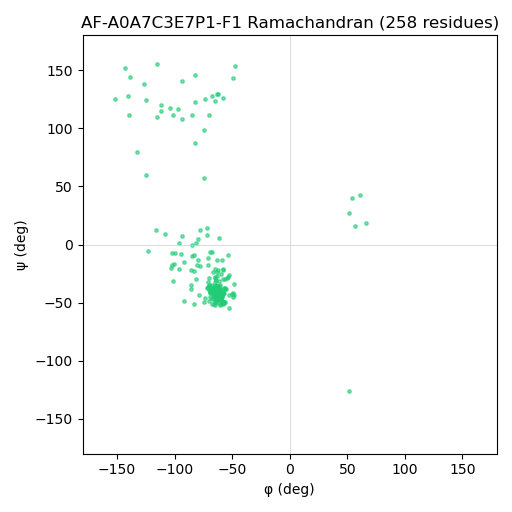4.249 1.00 90.94 137 ASN A C 1
ATOM 1077 O O . ASN A 1 137 ? -3.036 -12.168 13.183 1.00 90.94 137 ASN A O 1
ATOM 1081 N N . LYS A 1 138 ? -1.221 -11.464 14.329 1.00 94.44 138 LYS A N 1
ATOM 1082 C CA . LYS A 1 138 ? -0.407 -11.017 13.192 1.00 94.44 138 LYS A CA 1
ATOM 1083 C C . LYS A 1 138 ? 0.660 -12.029 12.782 1.00 94.44 138 LYS A C 1
ATOM 1085 O O . LYS A 1 138 ? 1.148 -11.939 11.660 1.00 94.44 138 LYS A O 1
ATOM 1090 N N . LEU A 1 139 ? 0.991 -12.996 13.645 1.00 95.69 139 LEU A N 1
ATOM 1091 C CA . LEU A 1 139 ? 1.964 -14.055 13.356 1.00 95.69 139 LEU A CA 1
ATOM 1092 C C . LEU A 1 139 ? 1.722 -14.737 11.999 1.00 95.69 139 LEU A C 1
ATOM 1094 O O . LEU A 1 139 ? 2.693 -14.872 11.260 1.00 95.69 139 LEU A O 1
ATOM 1098 N N . PRO A 1 140 ? 0.480 -15.086 11.599 1.00 96.88 140 PRO A N 1
ATOM 1099 C CA . PRO A 1 140 ? 0.249 -15.683 10.283 1.00 96.88 140 PRO A CA 1
ATOM 1100 C C . PRO A 1 140 ? 0.633 -14.753 9.125 1.00 96.88 140 PRO A C 1
ATOM 1102 O O . PRO A 1 140 ? 1.238 -15.198 8.154 1.00 96.88 140 PRO A O 1
ATOM 1105 N N . TYR A 1 141 ? 0.350 -13.451 9.241 1.00 97.44 141 TYR A N 1
ATOM 1106 C CA . TYR A 1 141 ? 0.737 -12.464 8.229 1.00 97.44 141 TYR A CA 1
ATOM 1107 C C . TYR A 1 141 ? 2.263 -12.328 8.151 1.00 97.44 141 TYR A C 1
ATOM 1109 O O . TYR A 1 141 ? 2.817 -12.303 7.057 1.00 97.44 141 TYR A O 1
ATOM 1117 N N . PHE A 1 142 ? 2.957 -12.293 9.294 1.00 97.44 142 PHE A N 1
ATOM 1118 C CA . PHE A 1 142 ? 4.424 -12.289 9.324 1.00 97.44 142 PHE A CA 1
ATOM 1119 C C . PHE A 1 142 ? 5.018 -13.559 8.711 1.00 97.44 142 PHE A C 1
ATOM 1121 O O . PHE A 1 142 ? 5.943 -13.462 7.912 1.00 97.44 142 PHE A O 1
ATOM 1128 N N . ALA A 1 143 ? 4.470 -14.732 9.030 1.00 97.44 143 ALA A N 1
ATOM 1129 C CA . ALA A 1 143 ? 4.926 -16.001 8.472 1.00 97.44 143 ALA A CA 1
ATOM 1130 C C . ALA A 1 143 ? 4.784 -16.029 6.942 1.00 97.44 143 ALA A C 1
ATOM 1132 O O . ALA A 1 143 ? 5.743 -16.355 6.247 1.00 97.44 143 ALA A O 1
ATOM 1133 N N . ILE A 1 144 ? 3.630 -15.606 6.410 1.00 97.38 144 ILE A N 1
ATOM 1134 C CA . ILE A 1 144 ? 3.398 -15.494 4.960 1.00 97.38 144 ILE A CA 1
ATOM 1135 C C . ILE A 1 144 ? 4.363 -14.487 4.328 1.00 97.38 144 ILE A C 1
ATOM 1137 O O . ILE A 1 144 ? 4.937 -14.765 3.275 1.00 97.38 144 ILE A O 1
ATOM 1141 N N . ALA A 1 145 ? 4.573 -13.331 4.964 1.00 95.56 145 ALA A N 1
ATOM 1142 C CA . ALA A 1 145 ? 5.473 -12.304 4.451 1.00 95.56 145 ALA A CA 1
ATOM 1143 C C . ALA A 1 145 ? 6.927 -12.795 4.385 1.00 95.56 145 ALA A C 1
ATOM 1145 O O . ALA A 1 145 ? 7.577 -12.634 3.354 1.00 95.56 145 ALA A O 1
ATOM 1146 N N . ILE A 1 146 ? 7.416 -13.441 5.449 1.00 94.94 146 ILE A N 1
ATOM 1147 C CA . ILE A 1 146 ? 8.767 -14.013 5.513 1.00 94.94 146 ILE A CA 1
ATOM 1148 C C . ILE A 1 146 ? 8.919 -15.138 4.488 1.00 94.94 146 ILE A C 1
ATOM 1150 O O . ILE A 1 146 ? 9.899 -15.143 3.748 1.00 94.94 146 ILE A O 1
ATOM 1154 N N . ALA A 1 147 ? 7.946 -16.048 4.386 1.00 95.06 147 ALA A N 1
ATOM 1155 C CA . ALA A 1 147 ? 7.972 -17.125 3.399 1.00 95.06 147 ALA A CA 1
ATOM 1156 C C . ALA A 1 147 ? 8.001 -16.577 1.963 1.00 95.06 147 ALA A C 1
ATOM 1158 O O . ALA A 1 147 ? 8.801 -17.019 1.143 1.00 95.06 147 ALA A O 1
ATOM 1159 N N . THR A 1 148 ? 7.185 -15.561 1.670 1.00 92.19 148 THR A N 1
ATOM 1160 C CA . THR A 1 148 ? 7.132 -14.917 0.348 1.00 92.19 148 THR A CA 1
ATOM 1161 C C . THR A 1 148 ? 8.429 -14.177 0.028 1.00 92.19 148 THR A C 1
ATOM 1163 O O . THR A 1 148 ? 8.932 -14.272 -1.094 1.00 92.19 148 THR A O 1
ATOM 1166 N N . ALA A 1 149 ? 8.990 -13.451 0.999 1.00 89.00 149 ALA A N 1
ATOM 1167 C CA . ALA A 1 149 ? 10.265 -12.759 0.848 1.00 89.00 149 ALA A CA 1
ATOM 1168 C C . ALA A 1 149 ? 11.413 -13.757 0.633 1.00 89.00 149 ALA A C 1
ATOM 1170 O O . ALA A 1 149 ? 12.169 -13.612 -0.324 1.00 89.00 149 ALA A O 1
ATOM 1171 N N . GLY A 1 150 ? 11.492 -14.805 1.457 1.00 88.31 150 GLY A N 1
ATOM 1172 C CA . GLY A 1 150 ? 12.493 -15.867 1.352 1.00 88.31 150 GLY A CA 1
ATOM 1173 C C . GLY A 1 150 ? 12.420 -16.609 0.020 1.00 88.31 150 GLY A C 1
ATOM 1174 O O . GLY A 1 150 ? 13.434 -16.736 -0.660 1.00 88.31 150 GLY A O 1
ATOM 1175 N N . ALA A 1 151 ? 11.220 -17.004 -0.415 1.00 88.56 151 ALA A N 1
ATOM 1176 C CA . ALA A 1 151 ? 11.013 -17.612 -1.727 1.00 88.56 151 ALA A CA 1
ATOM 1177 C C . ALA A 1 151 ? 11.409 -16.659 -2.866 1.00 88.56 151 ALA A C 1
ATOM 1179 O O . ALA A 1 151 ? 12.073 -1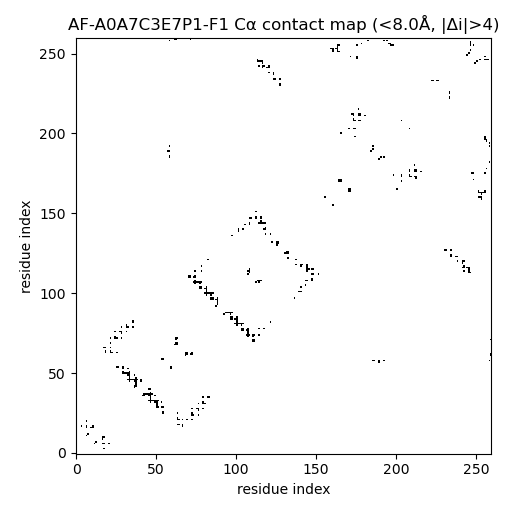7.069 -3.812 1.00 88.56 151 ALA A O 1
ATOM 1180 N N . SER A 1 152 ? 11.067 -15.370 -2.762 1.00 83.88 152 SER A N 1
ATOM 1181 C CA . SER A 1 152 ? 11.444 -14.369 -3.771 1.00 83.88 152 SER A CA 1
ATOM 1182 C C . SER A 1 152 ? 12.957 -14.170 -3.875 1.00 83.88 152 SER A C 1
ATOM 1184 O O . SER A 1 152 ? 13.452 -13.909 -4.968 1.00 83.88 152 SER A O 1
ATOM 1186 N N . VAL A 1 153 ? 13.684 -14.265 -2.758 1.00 81.44 153 VAL A N 1
ATOM 1187 C CA . VAL A 1 153 ? 15.153 -14.196 -2.733 1.00 81.44 153 VAL A CA 1
ATOM 1188 C C . VAL A 1 153 ? 15.758 -15.483 -3.292 1.00 81.44 153 VAL A C 1
ATOM 1190 O O . VAL A 1 153 ? 16.628 -15.407 -4.149 1.00 81.44 153 VAL A O 1
ATOM 1193 N N . ALA A 1 154 ? 15.263 -16.652 -2.880 1.00 83.31 154 ALA A N 1
ATOM 1194 C CA . ALA A 1 154 ? 15.774 -17.948 -3.327 1.00 83.31 154 ALA A CA 1
ATOM 1195 C C . ALA A 1 154 ? 15.558 -18.200 -4.831 1.00 83.31 154 ALA A C 1
ATOM 1197 O O . ALA A 1 154 ? 16.418 -18.773 -5.492 1.00 83.31 154 ALA A O 1
ATOM 1198 N N . LEU A 1 155 ? 14.421 -17.757 -5.381 1.00 78.75 155 LEU A N 1
ATOM 1199 C CA . LEU A 1 155 ? 14.085 -17.910 -6.803 1.00 78.75 155 LEU A CA 1
ATOM 1200 C C . LEU A 1 155 ? 14.805 -16.902 -7.708 1.00 78.75 155 LEU A C 1
ATOM 1202 O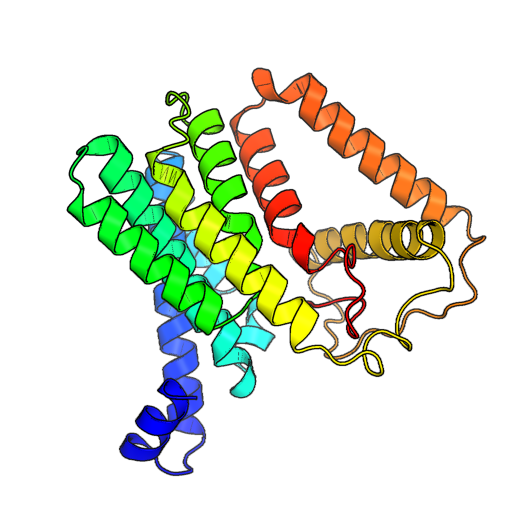 O . LEU A 1 155 ? 14.888 -17.115 -8.917 1.00 78.75 155 LEU A O 1
ATOM 1206 N N . LYS A 1 156 ? 15.318 -15.798 -7.154 1.00 71.00 156 LYS A N 1
ATOM 1207 C CA . LYS A 1 156 ? 16.169 -14.867 -7.897 1.00 71.00 156 LYS A CA 1
ATOM 1208 C C . LYS A 1 156 ? 17.589 -15.420 -7.901 1.00 71.00 156 LYS A C 1
ATOM 1210 O O . LYS A 1 156 ? 18.397 -15.103 -7.033 1.00 71.00 156 LYS A O 1
ATOM 1215 N N . THR A 1 157 ? 17.871 -16.265 -8.887 1.00 52.94 157 THR A N 1
ATOM 1216 C CA . THR A 1 157 ? 19.209 -16.789 -9.160 1.00 52.94 157 THR A CA 1
ATOM 1217 C C . THR A 1 157 ? 20.249 -15.664 -9.212 1.00 52.94 157 THR A C 1
ATOM 1219 O O . THR A 1 157 ? 19.996 -14.549 -9.679 1.00 52.94 157 THR A O 1
ATOM 1222 N N . VAL A 1 158 ? 21.434 -15.999 -8.707 1.00 50.09 158 VAL A N 1
ATOM 1223 C CA . VAL A 1 158 ? 22.598 -15.155 -8.383 1.00 50.09 158 VAL A CA 1
ATOM 1224 C C . VAL A 1 158 ? 23.098 -14.253 -9.536 1.00 50.09 158 VAL A C 1
ATOM 1226 O O . VAL A 1 158 ? 23.878 -13.334 -9.289 1.00 50.09 158 VAL A O 1
ATOM 1229 N N . ASP A 1 159 ? 22.597 -14.417 -10.763 1.00 44.34 159 ASP A N 1
ATOM 1230 C CA . ASP A 1 159 ? 23.056 -13.685 -11.952 1.00 44.34 159 ASP A CA 1
ATOM 1231 C C . ASP A 1 159 ? 22.222 -12.443 -12.323 1.00 44.34 159 ASP A C 1
ATOM 1233 O O . ASP A 1 159 ? 22.746 -11.525 -12.948 1.00 44.34 159 ASP A O 1
ATOM 1237 N N . VAL A 1 160 ? 20.961 -12.325 -11.879 1.00 47.78 160 VAL A N 1
ATOM 1238 C CA . VAL A 1 160 ? 20.133 -11.114 -12.128 1.00 47.78 160 VAL A CA 1
ATOM 1239 C C . VAL A 1 160 ? 20.376 -10.024 -11.070 1.00 47.78 160 VAL A C 1
ATOM 1241 O O . VAL A 1 160 ? 20.154 -8.838 -11.312 1.00 47.78 160 VAL A O 1
ATOM 1244 N N . ILE A 1 161 ? 20.877 -10.412 -9.894 1.00 49.19 161 ILE A N 1
ATOM 1245 C CA . ILE A 1 161 ? 21.154 -9.513 -8.760 1.00 49.19 161 ILE A CA 1
ATOM 1246 C C . ILE A 1 161 ? 22.497 -8.769 -8.936 1.00 49.19 161 ILE A C 1
ATOM 1248 O O . ILE A 1 161 ? 22.702 -7.719 -8.332 1.00 49.19 161 ILE A O 1
ATOM 1252 N N . LYS A 1 162 ? 23.394 -9.239 -9.816 1.00 46.94 162 LYS A N 1
ATOM 1253 C CA . LYS A 1 162 ? 24.759 -8.696 -9.952 1.00 46.94 162 LYS A CA 1
ATOM 1254 C C . LYS A 1 162 ? 24.915 -7.447 -10.830 1.00 46.94 162 LYS A C 1
ATOM 1256 O O . LYS A 1 162 ? 25.987 -6.853 -10.816 1.00 46.94 162 LYS A O 1
ATOM 1261 N N . ALA A 1 163 ? 23.895 -7.008 -11.572 1.00 44.78 163 ALA A N 1
ATOM 1262 C CA . ALA A 1 163 ? 24.094 -5.955 -12.580 1.00 44.78 163 ALA A CA 1
ATOM 1263 C C . ALA A 1 163 ? 23.601 -4.543 -12.198 1.00 44.78 163 ALA A C 1
ATOM 1265 O O . ALA A 1 163 ? 24.059 -3.570 -12.797 1.00 44.78 163 ALA A O 1
ATOM 1266 N N . ALA A 1 164 ? 22.691 -4.382 -11.230 1.00 48.50 164 ALA A N 1
ATOM 1267 C CA . ALA A 1 164 ? 21.887 -3.153 -11.187 1.00 48.50 164 ALA A CA 1
ATOM 1268 C C . ALA A 1 164 ? 22.289 -2.080 -10.162 1.00 48.50 164 ALA A C 1
ATOM 1270 O O . ALA A 1 164 ? 21.889 -0.936 -10.353 1.00 48.50 164 ALA A O 1
ATOM 1271 N N . HIS A 1 165 ? 23.081 -2.366 -9.122 1.00 52.56 165 HIS A N 1
ATOM 1272 C CA . HIS A 1 165 ? 23.432 -1.327 -8.143 1.00 52.56 165 HIS A CA 1
ATOM 1273 C C . HIS A 1 165 ? 24.894 -1.383 -7.713 1.00 52.56 165 HIS A C 1
ATOM 1275 O O . HIS A 1 165 ? 25.502 -2.447 -7.668 1.00 52.56 165 HIS A O 1
ATOM 1281 N N . ALA A 1 166 ? 25.438 -0.184 -7.498 1.00 53.84 166 ALA A N 1
ATOM 1282 C CA . ALA A 1 166 ? 26.837 0.126 -7.248 1.00 53.84 166 ALA A CA 1
ATOM 1283 C C . ALA A 1 166 ? 27.488 -0.782 -6.198 1.00 53.84 166 ALA A C 1
ATOM 1285 O O . ALA A 1 166 ? 26.824 -1.260 -5.284 1.00 53.84 166 ALA A O 1
ATOM 1286 N N . ASP A 1 167 ? 28.805 -0.940 -6.303 1.00 60.41 167 ASP A N 1
ATOM 1287 C CA . ASP A 1 167 ? 29.626 -1.923 -5.584 1.00 60.41 167 ASP A CA 1
ATOM 1288 C C . ASP A 1 167 ? 29.609 -1.787 -4.034 1.00 60.41 167 ASP A C 1
ATOM 1290 O O . ASP A 1 167 ? 30.325 -2.502 -3.338 1.00 60.41 167 ASP A O 1
ATOM 1294 N N . SER A 1 168 ? 28.789 -0.884 -3.465 1.00 72.56 168 SER A N 1
ATOM 1295 C CA . SER A 1 168 ? 28.632 -0.649 -2.024 1.00 72.56 168 SER A CA 1
ATOM 1296 C C . SER A 1 168 ? 27.191 -0.316 -1.584 1.00 72.56 168 SER A C 1
ATOM 1298 O O . SER A 1 168 ? 26.399 0.305 -2.302 1.00 72.56 168 SER A O 1
ATOM 1300 N N . ALA A 1 169 ? 26.863 -0.662 -0.333 1.00 73.06 169 ALA A N 1
ATOM 1301 C CA . ALA A 1 169 ? 25.579 -0.339 0.302 1.00 73.06 169 ALA A CA 1
ATOM 1302 C C . ALA A 1 169 ? 25.324 1.178 0.408 1.00 73.06 169 ALA A C 1
ATOM 1304 O O . ALA A 1 169 ? 24.194 1.634 0.233 1.00 73.06 169 ALA A O 1
ATOM 1305 N N . LEU A 1 170 ? 26.380 1.969 0.637 1.00 74.19 170 LEU A N 1
ATOM 1306 C CA . LEU A 1 170 ? 26.304 3.432 0.689 1.00 74.19 170 LEU A CA 1
ATOM 1307 C C . LEU A 1 170 ? 25.852 4.013 -0.652 1.00 74.19 170 LEU A C 1
ATOM 1309 O O . LEU A 1 170 ? 24.991 4.888 -0.702 1.00 74.19 170 LEU A O 1
ATOM 1313 N N . ALA A 1 171 ? 26.401 3.491 -1.744 1.00 74.38 171 ALA A N 1
ATOM 1314 C CA . ALA A 1 171 ? 26.050 3.938 -3.075 1.00 74.38 171 ALA A CA 1
ATOM 1315 C C . ALA A 1 171 ? 24.586 3.626 -3.423 1.00 74.38 171 ALA A C 1
ATOM 1317 O O . ALA A 1 171 ? 23.888 4.468 -3.985 1.00 74.38 171 ALA A O 1
ATOM 1318 N N . THR A 1 172 ? 24.089 2.462 -2.999 1.00 75.31 172 THR A N 1
ATOM 1319 C CA . THR A 1 172 ? 22.663 2.122 -3.110 1.00 75.31 172 THR A CA 1
ATOM 1320 C C . THR A 1 172 ? 21.800 3.089 -2.295 1.00 75.31 172 THR A C 1
ATOM 1322 O O . THR A 1 172 ? 20.827 3.624 -2.818 1.00 75.31 172 THR A O 1
ATOM 1325 N N . ALA A 1 173 ? 22.180 3.393 -1.050 1.00 76.50 173 ALA A N 1
ATOM 1326 C CA . ALA A 1 173 ? 21.439 4.325 -0.199 1.00 76.50 173 ALA A CA 1
ATOM 1327 C C . ALA A 1 173 ? 21.370 5.752 -0.780 1.00 76.50 173 ALA A C 1
ATOM 1329 O O . ALA A 1 173 ? 20.319 6.385 -0.708 1.00 76.50 173 ALA A O 1
ATOM 1330 N N . LEU A 1 174 ? 22.456 6.243 -1.388 1.00 77.00 174 LEU A N 1
ATOM 1331 C CA . LEU A 1 174 ? 22.521 7.565 -2.029 1.00 77.00 174 LEU A CA 1
ATOM 1332 C C . LEU A 1 174 ? 21.669 7.659 -3.300 1.00 77.00 174 LEU A C 1
ATOM 1334 O O . LEU A 1 174 ? 21.011 8.670 -3.536 1.00 77.00 174 LEU A O 1
ATOM 1338 N N . VAL A 1 175 ? 21.656 6.609 -4.124 1.00 76.69 175 VAL A N 1
ATOM 1339 C CA . VAL A 1 175 ? 20.783 6.573 -5.305 1.00 76.69 175 VAL A CA 1
ATOM 1340 C C . VAL A 1 175 ? 19.326 6.503 -4.857 1.00 76.69 175 VAL A C 1
ATOM 1342 O O . VAL A 1 175 ? 18.499 7.282 -5.327 1.00 76.69 175 VAL A O 1
ATOM 1345 N N . MET A 1 176 ? 19.015 5.634 -3.893 1.00 78.06 176 MET A N 1
ATOM 1346 C CA . MET A 1 176 ? 17.654 5.480 -3.392 1.00 78.06 176 MET A CA 1
ATOM 1347 C C . MET A 1 176 ? 17.137 6.754 -2.724 1.00 78.06 176 MET A C 1
ATOM 1349 O O . MET A 1 176 ? 16.003 7.130 -2.997 1.00 78.06 176 MET A O 1
ATOM 1353 N N . SER A 1 177 ? 17.938 7.465 -1.916 1.00 77.81 177 SER A N 1
ATOM 1354 C CA . SER A 1 177 ? 17.522 8.725 -1.267 1.00 77.81 177 SER A CA 1
ATOM 1355 C C . SER A 1 177 ? 17.042 9.777 -2.272 1.00 77.81 177 SER A C 1
ATOM 1357 O O . SER A 1 177 ? 16.054 10.466 -2.019 1.00 77.81 177 SER A O 1
ATOM 1359 N N . ARG A 1 178 ? 17.681 9.854 -3.445 1.00 78.38 178 ARG A N 1
ATOM 1360 C CA . ARG A 1 178 ? 17.219 10.690 -4.557 1.00 78.38 178 ARG A CA 1
ATOM 1361 C C . ARG A 1 178 ? 15.924 10.163 -5.173 1.00 78.38 178 ARG A C 1
ATOM 1363 O O . ARG A 1 178 ? 15.005 10.949 -5.391 1.00 78.38 178 ARG A O 1
ATOM 1370 N N . VAL A 1 179 ? 15.832 8.856 -5.421 1.00 79.06 179 VAL A N 1
ATOM 1371 C CA . VAL A 1 179 ? 14.623 8.214 -5.972 1.00 79.06 179 VAL A CA 1
ATOM 1372 C C . VAL A 1 179 ? 13.399 8.484 -5.084 1.00 79.06 179 VAL A C 1
ATOM 1374 O O . VAL A 1 179 ? 12.323 8.766 -5.602 1.00 79.06 179 VAL A O 1
ATOM 1377 N N . TRP A 1 180 ? 13.554 8.502 -3.756 1.00 78.19 180 TRP A N 1
ATOM 1378 C CA . TRP A 1 180 ? 12.481 8.886 -2.828 1.00 78.19 180 TRP A CA 1
ATOM 1379 C C . TRP A 1 180 ? 11.933 10.289 -3.095 1.00 78.19 180 TRP A C 1
ATOM 1381 O O . TRP A 1 180 ? 10.719 10.492 -3.064 1.00 78.19 180 TRP A O 1
ATOM 1391 N N . TRP A 1 181 ? 12.809 11.254 -3.377 1.00 79.25 181 TRP A N 1
ATOM 1392 C CA . TRP A 1 181 ? 12.387 12.613 -3.711 1.00 79.25 181 TRP A CA 1
ATOM 1393 C C . TRP A 1 181 ? 11.669 12.664 -5.060 1.00 79.25 181 TRP A C 1
ATOM 1395 O O . TRP A 1 181 ? 10.659 13.346 -5.203 1.00 79.25 181 TRP A O 1
ATOM 1405 N N . GLU A 1 182 ? 12.139 11.887 -6.035 1.00 79.50 182 GLU A N 1
ATOM 1406 C CA . GLU A 1 182 ? 11.485 11.766 -7.337 1.00 79.50 182 GLU A CA 1
ATOM 1407 C C . GLU A 1 182 ? 10.092 11.113 -7.231 1.00 79.50 182 GLU A C 1
ATOM 1409 O O . GLU A 1 182 ? 9.173 11.560 -7.919 1.00 79.50 182 GLU A O 1
ATOM 1414 N N . TYR A 1 183 ? 9.885 10.138 -6.333 1.00 82.19 183 TYR A N 1
ATOM 1415 C CA . TYR A 1 183 ? 8.548 9.605 -6.026 1.00 82.19 183 TYR A CA 1
ATOM 1416 C C . TYR A 1 183 ? 7.626 10.669 -5.420 1.00 82.19 183 TYR A C 1
ATOM 1418 O O . TYR A 1 183 ? 6.469 10.770 -5.825 1.00 82.19 183 TYR A O 1
ATOM 1426 N N . LEU A 1 184 ? 8.131 11.490 -4.490 1.00 82.69 184 LEU A N 1
ATOM 1427 C CA . LEU A 1 184 ? 7.357 12.594 -3.911 1.00 82.69 184 LEU A CA 1
ATOM 1428 C C . LEU A 1 184 ? 6.964 13.622 -4.972 1.00 82.69 184 LEU A C 1
ATOM 1430 O O . LEU A 1 184 ? 5.808 14.029 -5.027 1.00 82.69 184 LEU A O 1
ATOM 1434 N N . VAL A 1 185 ? 7.901 14.016 -5.836 1.00 84.31 185 VAL A N 1
ATOM 1435 C CA . VAL A 1 185 ? 7.617 14.944 -6.938 1.00 84.31 185 VAL A CA 1
ATOM 1436 C C . VAL A 1 185 ? 6.593 14.339 -7.894 1.00 84.31 185 VAL A C 1
ATOM 1438 O O . VAL A 1 185 ? 5.632 15.017 -8.234 1.00 84.31 185 VAL A O 1
ATOM 1441 N N . SER A 1 186 ? 6.727 13.061 -8.254 1.00 82.56 186 SER A N 1
ATOM 1442 C CA . SER A 1 186 ? 5.813 12.385 -9.189 1.00 82.56 186 SER A CA 1
ATOM 1443 C C . SER A 1 186 ? 4.380 12.258 -8.654 1.00 82.56 186 SER A C 1
ATOM 1445 O O . SER A 1 186 ? 3.446 12.114 -9.441 1.00 82.56 186 SER A O 1
ATOM 1447 N N . LEU A 1 187 ? 4.183 12.335 -7.332 1.00 83.38 187 LEU A N 1
ATOM 1448 C CA . LEU A 1 187 ? 2.854 12.373 -6.718 1.00 83.38 187 LEU A CA 1
ATOM 1449 C C . LEU A 1 187 ? 2.125 13.699 -6.981 1.00 83.38 187 LEU A C 1
ATOM 1451 O O . LEU A 1 187 ? 0.911 13.704 -7.123 1.00 83.38 187 LEU A O 1
ATOM 1455 N N . PHE A 1 188 ? 2.840 14.824 -7.041 1.00 83.94 188 PHE A N 1
ATOM 1456 C CA . PHE A 1 188 ? 2.228 16.148 -7.237 1.00 83.94 188 PHE A CA 1
ATOM 1457 C C . PHE A 1 188 ? 2.356 16.657 -8.673 1.00 83.94 188 PHE A C 1
ATOM 1459 O O . PHE A 1 188 ? 1.495 17.380 -9.166 1.00 83.94 188 PHE A O 1
ATOM 1466 N N . LEU A 1 189 ? 3.440 16.275 -9.341 1.00 83.31 189 LEU A N 1
ATOM 1467 C CA . LEU A 1 189 ? 3.810 16.663 -10.692 1.00 83.31 189 LEU A CA 1
ATOM 1468 C C . LEU A 1 189 ? 4.202 15.393 -11.459 1.00 83.31 189 LEU A C 1
ATOM 1470 O O . LEU A 1 189 ? 5.393 15.110 -11.604 1.00 83.31 189 LEU A O 1
ATOM 1474 N N . PRO A 1 190 ? 3.223 14.606 -11.945 1.00 78.75 190 PRO A N 1
ATOM 1475 C CA . PRO A 1 190 ? 3.474 13.408 -12.742 1.00 78.75 190 PRO A CA 1
ATOM 1476 C C . PRO A 1 190 ? 3.901 13.782 -14.173 1.00 78.75 190 PRO A C 1
ATOM 1478 O O . PRO A 1 190 ? 3.252 13.422 -15.153 1.00 78.75 190 PRO A O 1
ATOM 1481 N N . THR A 1 191 ? 4.979 14.555 -14.305 1.00 71.25 191 THR A N 1
ATOM 1482 C CA . THR A 1 191 ? 5.604 14.892 -15.584 1.00 71.25 191 THR A CA 1
ATOM 1483 C C . THR A 1 191 ? 6.731 13.899 -15.868 1.00 71.25 191 THR A C 1
ATOM 1485 O O . THR A 1 191 ? 7.454 13.480 -14.966 1.00 71.25 191 THR A O 1
ATOM 1488 N N . SER A 1 192 ? 6.878 13.487 -17.129 1.00 69.06 192 SER A N 1
ATOM 1489 C CA . SER A 1 192 ? 7.962 12.591 -17.572 1.00 69.06 192 SER A CA 1
ATOM 1490 C C . SER A 1 192 ? 7.973 11.198 -16.909 1.00 69.06 192 SER A C 1
ATOM 1492 O O . SER A 1 192 ? 9.034 10.674 -16.552 1.00 69.06 192 SER A O 1
ATOM 1494 N N . LEU A 1 193 ? 6.794 10.579 -16.763 1.00 73.56 193 LEU A N 1
ATOM 1495 C CA . LEU A 1 193 ? 6.681 9.161 -16.402 1.00 73.56 193 LEU A CA 1
ATOM 1496 C C . LEU A 1 193 ? 7.270 8.295 -17.530 1.00 73.56 193 LEU A C 1
ATOM 1498 O O . LEU A 1 193 ? 6.870 8.423 -18.688 1.00 73.56 193 LEU A O 1
ATOM 1502 N N . SER A 1 194 ? 8.243 7.446 -17.197 1.00 69.75 194 SER A N 1
ATOM 1503 C CA . SER A 1 194 ? 8.990 6.616 -18.146 1.00 69.75 194 SER A CA 1
ATOM 1504 C C . SER A 1 194 ? 8.942 5.146 -17.722 1.00 69.75 194 SER A C 1
ATOM 1506 O O . SER A 1 194 ? 9.180 4.847 -16.554 1.00 69.75 194 SER A O 1
ATOM 1508 N N . PRO A 1 195 ? 8.751 4.195 -18.657 1.00 61.56 195 PRO A N 1
ATOM 1509 C CA . PRO A 1 195 ? 8.812 2.763 -18.349 1.00 61.56 195 PRO A CA 1
ATOM 1510 C C . PRO A 1 195 ? 10.184 2.292 -17.834 1.00 61.56 195 PRO A C 1
ATOM 1512 O O . PRO A 1 195 ? 10.288 1.230 -17.216 1.00 61.56 195 PRO A O 1
ATOM 1515 N N . ALA A 1 196 ? 11.249 3.049 -18.125 1.00 65.31 196 ALA A N 1
ATOM 1516 C CA . ALA A 1 196 ? 12.612 2.744 -17.709 1.00 65.31 196 ALA A CA 1
ATOM 1517 C C . ALA A 1 196 ? 13.365 4.016 -17.295 1.00 65.31 196 ALA A C 1
ATOM 1519 O O . ALA A 1 196 ? 13.451 4.983 -18.057 1.00 65.31 196 ALA A O 1
ATOM 1520 N N . TYR A 1 197 ? 13.948 3.980 -16.096 1.00 66.88 197 TYR A N 1
ATOM 1521 C CA . TYR A 1 197 ? 14.799 5.036 -15.554 1.00 66.88 197 TYR A CA 1
ATOM 1522 C C . TYR A 1 197 ? 16.241 4.547 -15.460 1.00 66.88 197 TYR A C 1
ATOM 1524 O O . TYR A 1 197 ? 16.535 3.578 -14.757 1.00 66.88 197 TYR A O 1
ATOM 1532 N N . TYR A 1 198 ? 17.143 5.235 -16.159 1.00 67.12 198 TYR A N 1
ATOM 1533 C CA . TYR A 1 198 ? 18.570 4.933 -16.149 1.00 67.12 198 TYR A CA 1
ATOM 1534 C C . TYR A 1 198 ? 19.299 5.922 -15.243 1.00 67.12 198 TYR A C 1
ATOM 1536 O O . TYR A 1 198 ? 19.413 7.105 -15.561 1.00 67.12 198 TYR A O 1
ATOM 1544 N N . TYR A 1 199 ? 19.816 5.432 -14.118 1.00 66.50 199 TYR A N 1
ATOM 1545 C CA . TYR A 1 199 ? 20.670 6.216 -13.231 1.00 66.50 199 TYR A CA 1
ATOM 1546 C C . TYR A 1 199 ? 22.130 5.899 -13.555 1.00 66.50 199 TYR A C 1
ATOM 1548 O O . TYR A 1 199 ? 22.578 4.761 -13.412 1.00 66.50 199 TYR A O 1
ATOM 1556 N N . GLN A 1 200 ? 22.887 6.895 -14.020 1.00 59.34 200 GLN A N 1
ATOM 1557 C CA . GLN A 1 200 ? 24.314 6.720 -14.284 1.00 59.34 200 GLN A CA 1
ATOM 1558 C C . GLN A 1 200 ? 25.086 6.514 -12.973 1.00 59.34 200 GLN A C 1
ATOM 1560 O O . GLN A 1 200 ? 25.024 7.333 -12.054 1.00 59.34 200 GLN A O 1
ATOM 1565 N N . ARG A 1 201 ? 25.879 5.433 -12.933 1.00 55.19 201 ARG A N 1
ATOM 1566 C CA . ARG A 1 201 ? 26.715 4.997 -11.797 1.00 55.19 201 ARG A CA 1
ATOM 1567 C C . ARG A 1 201 ? 27.745 6.058 -11.350 1.00 55.19 201 ARG A C 1
ATOM 1569 O O . ARG A 1 201 ? 28.187 6.039 -10.209 1.00 55.19 201 ARG A O 1
ATOM 1576 N N . ALA A 1 202 ? 28.092 7.011 -12.219 1.00 45.81 202 ALA A N 1
ATOM 1577 C CA . ALA A 1 202 ? 29.192 7.969 -12.051 1.00 45.81 202 ALA A CA 1
ATOM 1578 C C . ALA A 1 202 ? 28.921 9.169 -11.112 1.00 45.81 202 ALA A C 1
ATOM 1580 O O . ALA A 1 202 ? 29.690 10.125 -11.110 1.00 45.81 202 ALA A O 1
ATOM 1581 N N . THR A 1 203 ? 27.848 9.166 -10.314 1.00 55.41 203 THR A N 1
ATOM 1582 C CA . THR A 1 203 ? 27.416 10.366 -9.566 1.00 55.41 203 THR A CA 1
ATOM 1583 C C . THR A 1 203 ? 27.462 10.246 -8.041 1.00 55.41 203 THR A C 1
ATOM 1585 O O . THR A 1 203 ? 27.001 11.151 -7.360 1.00 55.41 203 THR A O 1
ATOM 1588 N N . LEU A 1 204 ? 28.103 9.210 -7.485 1.00 55.34 204 LEU A N 1
ATOM 1589 C CA . LEU A 1 204 ? 28.212 8.964 -6.030 1.00 55.34 204 LEU A CA 1
ATOM 1590 C C . LEU A 1 204 ? 28.878 10.088 -5.211 1.00 55.34 204 LEU A C 1
ATOM 1592 O O . LEU A 1 204 ? 28.791 10.099 -3.982 1.00 55.34 204 LEU A O 1
ATOM 1596 N N . TYR A 1 205 ? 29.526 11.040 -5.881 1.00 60.41 205 TYR A N 1
ATOM 1597 C CA . TYR A 1 205 ? 30.207 12.180 -5.267 1.00 60.41 205 TYR A CA 1
ATOM 1598 C C . TYR A 1 205 ? 29.485 13.516 -5.484 1.00 60.41 205 TYR A C 1
ATOM 1600 O O . TYR A 1 205 ? 30.032 14.564 -5.154 1.00 60.41 205 TYR A O 1
ATOM 1608 N N . GLN A 1 206 ? 28.263 13.518 -6.028 1.00 72.94 206 GLN A N 1
ATOM 1609 C CA . GLN A 1 206 ? 27.495 14.753 -6.154 1.00 72.94 206 GLN A CA 1
ATOM 1610 C C . GLN A 1 206 ? 26.970 15.190 -4.773 1.00 72.94 206 GLN A C 1
ATOM 1612 O O . GLN A 1 206 ? 26.243 14.426 -4.132 1.00 72.94 206 GLN A O 1
ATOM 1617 N N . PRO A 1 207 ? 27.253 16.430 -4.318 1.00 78.44 207 PRO A N 1
ATOM 1618 C CA . PRO A 1 207 ? 26.778 16.942 -3.026 1.00 78.44 207 PRO A CA 1
ATOM 1619 C C . PRO A 1 207 ? 25.258 16.829 -2.839 1.00 78.44 207 PRO A C 1
ATOM 1621 O O . PRO A 1 207 ? 24.765 16.667 -1.723 1.00 78.44 207 PRO A O 1
ATOM 1624 N N . LEU A 1 208 ? 24.513 16.850 -3.948 1.00 79.56 208 LEU A N 1
ATOM 1625 C CA . LEU A 1 208 ? 23.062 16.724 -3.971 1.00 79.56 208 LEU A CA 1
ATOM 1626 C C . LEU A 1 208 ? 22.554 15.391 -3.392 1.00 79.56 208 LEU A C 1
ATOM 1628 O O . LEU A 1 208 ? 21.514 15.383 -2.741 1.00 79.56 208 LEU A O 1
ATOM 1632 N N . HIS A 1 209 ? 23.263 14.269 -3.574 1.00 76.50 209 HIS A N 1
ATOM 1633 C CA . HIS A 1 209 ? 22.820 12.975 -3.027 1.00 76.50 209 HIS A CA 1
ATOM 1634 C C . HIS A 1 209 ? 22.968 12.901 -1.509 1.00 76.50 209 HIS A C 1
ATOM 1636 O O . HIS A 1 209 ? 22.096 12.363 -0.825 1.00 76.50 209 HIS A O 1
ATOM 1642 N N . TYR A 1 210 ? 24.040 13.486 -0.975 1.00 80.94 210 TYR A N 1
ATOM 1643 C CA . TYR A 1 210 ? 24.245 13.607 0.467 1.00 80.94 210 TYR A CA 1
ATOM 1644 C C . TYR A 1 210 ? 23.219 14.561 1.082 1.00 80.94 210 TYR A C 1
ATOM 1646 O O . TYR A 1 210 ? 22.634 14.238 2.113 1.00 80.94 210 TYR A O 1
ATOM 1654 N N . ALA A 1 211 ? 22.925 15.683 0.417 1.00 84.12 211 ALA A N 1
ATOM 1655 C CA . ALA A 1 211 ? 21.858 16.592 0.829 1.00 84.12 211 ALA A CA 1
ATOM 1656 C C . ALA A 1 211 ? 20.480 15.903 0.827 1.00 84.12 211 ALA A C 1
ATOM 1658 O O . ALA A 1 211 ? 19.728 16.045 1.790 1.00 84.12 211 ALA A O 1
ATOM 1659 N N . ALA A 1 212 ? 20.169 15.100 -0.198 1.00 82.12 212 ALA A N 1
ATOM 1660 C CA . ALA A 1 212 ? 18.933 14.319 -0.264 1.00 82.12 212 ALA A CA 1
ATOM 1661 C C . ALA A 1 212 ? 18.845 13.271 0.858 1.00 82.12 212 ALA A C 1
ATOM 1663 O O . ALA A 1 212 ? 17.801 13.136 1.496 1.00 82.12 212 ALA A O 1
ATOM 1664 N N . LEU A 1 213 ? 19.943 12.565 1.152 1.00 83.56 213 LEU A N 1
ATOM 1665 C CA . LEU A 1 213 ? 20.001 11.602 2.254 1.00 83.56 213 LEU A CA 1
ATOM 1666 C C . LEU A 1 213 ? 19.820 12.284 3.617 1.00 83.56 213 LEU A C 1
ATOM 1668 O O . LEU A 1 213 ? 19.027 11.819 4.434 1.00 83.56 213 LEU A O 1
ATOM 1672 N N . LEU A 1 214 ? 20.510 13.401 3.856 1.00 86.94 214 LEU A N 1
ATOM 1673 C CA . LEU A 1 214 ? 20.360 14.188 5.081 1.00 86.94 214 LEU A CA 1
ATOM 1674 C C . LEU A 1 214 ? 18.934 14.728 5.226 1.00 86.94 214 LEU A C 1
ATOM 1676 O O . LEU A 1 214 ? 18.359 14.621 6.306 1.00 86.94 214 LEU A O 1
ATOM 1680 N N . GLY A 1 215 ? 18.343 15.239 4.143 1.00 86.38 215 GLY A N 1
ATOM 1681 C CA . GLY A 1 215 ? 16.954 15.695 4.112 1.00 86.38 215 GLY A CA 1
ATOM 1682 C C . GLY A 1 215 ? 15.964 14.575 4.435 1.00 86.38 215 GLY A C 1
ATOM 1683 O O . GLY A 1 215 ? 15.071 14.764 5.262 1.00 86.38 215 GLY A O 1
ATOM 1684 N N . PHE A 1 216 ? 16.159 13.383 3.864 1.00 85.38 216 PHE A N 1
ATOM 1685 C CA . PHE A 1 216 ? 15.348 12.203 4.169 1.00 85.38 216 PHE A CA 1
ATOM 1686 C C . PHE A 1 216 ? 15.465 11.798 5.646 1.00 85.38 216 PHE A C 1
ATOM 1688 O O . PHE A 1 216 ? 14.453 11.671 6.336 1.00 85.38 216 PHE A O 1
ATOM 1695 N N . CYS A 1 217 ? 16.690 11.663 6.165 1.00 88.56 217 CYS A N 1
ATOM 1696 C CA . CYS A 1 217 ? 16.940 11.322 7.568 1.00 88.56 217 CYS A CA 1
ATOM 1697 C C . CYS A 1 217 ? 16.354 12.367 8.529 1.00 88.56 217 CYS A C 1
ATOM 1699 O O . CYS A 1 217 ? 15.713 12.006 9.517 1.00 88.56 217 CYS A O 1
ATOM 1701 N N . ALA A 1 218 ? 16.518 13.657 8.223 1.00 90.31 218 ALA A N 1
ATOM 1702 C CA . ALA A 1 218 ? 15.941 14.752 8.995 1.00 90.31 218 ALA A CA 1
ATOM 1703 C C . ALA A 1 218 ? 14.405 14.710 8.976 1.00 90.31 218 ALA A C 1
ATOM 1705 O O . ALA A 1 218 ? 13.781 14.882 10.022 1.00 90.31 218 ALA A O 1
ATOM 1706 N N . GLY A 1 219 ? 13.794 14.418 7.824 1.00 88.75 219 GLY A N 1
ATOM 1707 C CA . GLY A 1 219 ? 12.348 14.249 7.682 1.00 88.75 219 GLY A CA 1
ATOM 1708 C C . GLY A 1 219 ? 11.807 13.083 8.512 1.00 88.75 219 GLY A C 1
ATOM 1709 O O . GLY A 1 219 ? 10.852 13.256 9.271 1.00 88.75 219 GLY A O 1
ATOM 1710 N N . VAL A 1 220 ? 12.457 11.916 8.448 1.00 89.06 220 VAL A N 1
ATOM 1711 C CA . VAL A 1 220 ? 12.104 10.740 9.264 1.00 89.06 220 VAL A CA 1
ATOM 1712 C C . VAL A 1 220 ? 12.270 11.034 10.756 1.00 89.06 220 VAL A C 1
ATOM 1714 O O . VAL A 1 220 ? 11.404 10.682 11.561 1.00 89.06 220 VAL A O 1
ATOM 1717 N N . TRP A 1 221 ? 13.346 11.717 11.146 1.00 92.12 221 TRP A N 1
ATOM 1718 C CA . TRP A 1 221 ? 13.572 12.105 12.536 1.00 92.12 221 TRP A CA 1
ATOM 1719 C C . TRP A 1 221 ? 12.527 13.109 13.038 1.00 92.12 221 TRP A C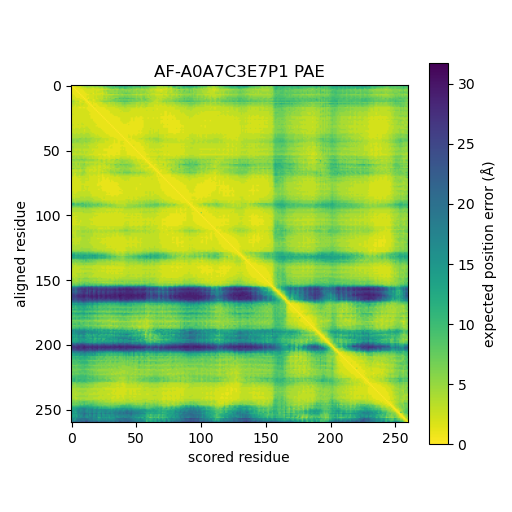 1
ATOM 1721 O O . TRP A 1 221 ? 11.971 12.930 14.125 1.00 92.12 221 TRP A O 1
ATOM 1731 N N . ALA A 1 222 ? 12.197 14.128 12.241 1.00 91.94 222 ALA A N 1
ATOM 1732 C CA . ALA A 1 222 ? 11.160 15.102 12.563 1.00 91.94 222 ALA A CA 1
ATOM 1733 C C . ALA A 1 222 ? 9.785 14.431 12.704 1.00 91.94 222 ALA A C 1
ATOM 1735 O O . ALA A 1 222 ? 9.055 14.711 13.660 1.00 91.94 222 ALA A O 1
ATOM 1736 N N . LEU A 1 223 ? 9.466 13.487 11.811 1.00 92.81 223 LEU A N 1
ATOM 1737 C CA . LEU A 1 223 ? 8.266 12.656 11.885 1.00 92.81 223 LEU A CA 1
ATOM 1738 C C . LEU A 1 223 ? 8.221 11.867 13.196 1.00 92.81 223 LEU A C 1
ATOM 1740 O O . LEU A 1 223 ? 7.225 11.907 13.915 1.00 92.81 223 LEU A O 1
ATOM 1744 N N . TRP A 1 224 ? 9.315 11.184 13.539 1.00 92.00 224 TRP A N 1
ATOM 1745 C CA . TRP A 1 224 ? 9.430 10.371 14.749 1.00 92.00 224 TRP A CA 1
ATOM 1746 C C . TRP A 1 224 ? 9.298 11.208 16.025 1.00 92.00 224 TRP A C 1
ATOM 1748 O O . TRP A 1 224 ? 8.572 10.816 16.942 1.00 92.00 224 TRP A O 1
ATOM 1758 N N . ARG A 1 225 ? 9.937 12.385 16.068 1.00 94.81 225 ARG A N 1
ATOM 1759 C CA . ARG A 1 225 ? 9.865 13.326 17.195 1.00 94.81 225 ARG A CA 1
ATOM 1760 C C . ARG A 1 225 ? 8.450 13.877 17.380 1.00 94.81 225 ARG A C 1
ATOM 1762 O O . ARG A 1 225 ? 7.969 13.967 18.508 1.00 94.81 225 ARG A O 1
ATOM 1769 N N . ASN A 1 226 ? 7.768 14.202 16.282 1.00 93.50 226 ASN A N 1
ATOM 1770 C CA . ASN A 1 226 ? 6.455 14.849 16.304 1.00 93.50 226 ASN A CA 1
ATOM 1771 C C . ASN A 1 226 ? 5.271 13.876 16.184 1.00 93.50 226 ASN A C 1
ATOM 1773 O O . ASN A 1 226 ? 4.124 14.316 16.246 1.00 93.50 226 ASN A O 1
ATOM 1777 N N . ARG A 1 227 ? 5.500 12.559 16.095 1.00 92.25 227 ARG A N 1
ATOM 1778 C CA . ARG A 1 227 ? 4.452 11.543 15.859 1.00 92.25 227 ARG A CA 1
ATOM 1779 C C . ARG A 1 227 ? 3.280 11.570 16.840 1.00 92.25 227 ARG A C 1
ATOM 1781 O O . ARG A 1 227 ? 2.183 11.168 16.483 1.00 92.25 227 ARG A O 1
ATOM 1788 N N . ARG A 1 228 ? 3.505 12.017 18.082 1.00 90.19 228 ARG A N 1
ATOM 1789 C CA . ARG A 1 228 ? 2.444 12.151 19.098 1.00 90.19 228 ARG A CA 1
ATOM 1790 C C . ARG A 1 228 ? 1.659 13.461 18.974 1.00 90.19 228 ARG A C 1
ATOM 1792 O O . ARG A 1 228 ? 0.535 13.519 19.447 1.00 90.19 228 ARG A O 1
ATOM 1799 N N . ARG A 1 229 ? 2.243 14.496 18.357 1.00 92.25 229 ARG A N 1
ATOM 1800 C CA . ARG A 1 229 ? 1.603 15.801 18.116 1.00 92.25 229 ARG A CA 1
ATOM 1801 C C . ARG A 1 229 ? 0.782 15.813 16.825 1.00 92.25 229 ARG A C 1
ATOM 1803 O O . ARG A 1 229 ? -0.253 16.459 16.780 1.00 92.25 229 ARG A O 1
ATOM 1810 N N . ILE A 1 230 ? 1.238 15.093 15.797 1.00 92.00 230 ILE A N 1
ATOM 1811 C CA . ILE A 1 230 ? 0.594 15.005 14.474 1.00 92.00 230 ILE A CA 1
ATOM 1812 C C . ILE A 1 230 ? 0.315 13.542 14.070 1.00 92.00 230 ILE A C 1
ATOM 1814 O O . ILE A 1 230 ? 0.841 13.076 13.059 1.00 92.00 230 ILE A O 1
ATOM 1818 N N . PRO A 1 231 ? -0.485 12.778 14.843 1.00 92.50 231 PRO A N 1
ATOM 1819 C CA . PRO A 1 231 ? -0.632 11.330 14.654 1.00 92.50 231 PRO A CA 1
ATOM 1820 C C . PRO A 1 231 ? -1.177 10.942 13.274 1.00 92.50 231 PRO A C 1
ATOM 1822 O O . PRO A 1 231 ? -0.685 9.988 12.678 1.00 92.50 231 PRO A O 1
ATOM 1825 N N . THR A 1 232 ? -2.129 11.704 12.727 1.00 92.50 232 THR A N 1
ATOM 1826 C CA . THR A 1 232 ? -2.711 11.449 11.399 1.00 92.50 232 THR A CA 1
ATOM 1827 C C . THR A 1 232 ? -1.683 11.622 10.288 1.00 92.50 232 THR A C 1
ATOM 1829 O O . THR A 1 232 ? -1.485 10.718 9.482 1.00 92.50 232 THR A O 1
ATOM 1832 N N . THR A 1 233 ? -0.970 12.748 10.270 1.00 92.38 233 THR A N 1
ATOM 1833 C CA . THR A 1 233 ? 0.090 13.003 9.283 1.00 92.38 233 THR A CA 1
ATOM 1834 C C . THR A 1 233 ? 1.225 11.992 9.424 1.00 92.38 233 THR A C 1
ATOM 1836 O O . THR A 1 233 ? 1.714 11.461 8.430 1.00 92.38 233 THR A O 1
ATOM 1839 N N . ALA A 1 234 ? 1.608 11.670 10.664 1.00 93.94 234 ALA A N 1
ATOM 1840 C CA . ALA A 1 234 ? 2.635 10.678 10.942 1.00 93.94 234 ALA A CA 1
ATOM 1841 C C . ALA A 1 234 ? 2.258 9.282 10.441 1.00 93.94 234 ALA A C 1
ATOM 1843 O O . ALA A 1 234 ? 3.103 8.606 9.860 1.00 93.94 234 ALA A O 1
ATOM 1844 N N . PHE A 1 235 ? 0.998 8.877 10.611 1.00 95.00 235 PHE A N 1
ATOM 1845 C CA . PHE A 1 235 ? 0.480 7.613 10.102 1.00 95.00 235 PHE A CA 1
ATOM 1846 C C . PHE A 1 235 ? 0.587 7.518 8.577 1.00 95.00 235 PHE A C 1
ATOM 1848 O O . PHE A 1 235 ? 1.177 6.563 8.084 1.00 95.00 235 PHE A O 1
ATOM 1855 N N . TRP A 1 236 ? 0.087 8.508 7.832 1.00 93.75 236 TRP A N 1
ATOM 1856 C CA . TRP A 1 236 ? 0.086 8.462 6.363 1.00 93.75 236 TRP A CA 1
ATOM 1857 C C . TRP A 1 236 ? 1.492 8.521 5.757 1.00 93.75 236 TRP A C 1
ATOM 1859 O O . TRP A 1 236 ? 1.794 7.770 4.829 1.00 93.75 236 TRP A O 1
ATOM 1869 N N . ILE A 1 237 ? 2.382 9.349 6.315 1.00 92.25 237 ILE A N 1
ATOM 1870 C CA . ILE A 1 237 ? 3.779 9.401 5.863 1.00 92.25 237 ILE A CA 1
ATOM 1871 C C . ILE A 1 237 ? 4.488 8.082 6.192 1.00 92.25 237 ILE A C 1
ATOM 1873 O O . ILE A 1 237 ? 5.137 7.505 5.323 1.00 92.25 237 ILE A O 1
ATOM 1877 N N . ALA A 1 238 ? 4.343 7.558 7.415 1.00 93.81 238 ALA A N 1
ATOM 1878 C CA . ALA A 1 238 ? 4.948 6.278 7.782 1.00 93.81 238 ALA A CA 1
ATOM 1879 C C . ALA A 1 238 ? 4.391 5.115 6.944 1.00 93.81 238 ALA A C 1
ATOM 1881 O O . ALA A 1 238 ? 5.149 4.223 6.572 1.00 93.81 238 ALA A O 1
ATOM 1882 N N . TRP A 1 239 ? 3.100 5.143 6.600 1.00 94.31 239 TRP A N 1
ATOM 1883 C CA . TRP A 1 239 ? 2.467 4.155 5.728 1.00 94.31 239 TRP A CA 1
ATOM 1884 C C . TRP A 1 239 ? 3.143 4.119 4.359 1.00 94.31 239 TRP A C 1
ATOM 1886 O O . TRP A 1 239 ? 3.552 3.055 3.897 1.00 94.31 239 TRP A O 1
ATOM 1896 N N . MET A 1 240 ? 3.319 5.288 3.743 1.00 91.25 240 MET A N 1
ATOM 1897 C CA . MET A 1 240 ? 4.008 5.431 2.462 1.00 91.25 240 MET A CA 1
ATOM 1898 C C . MET A 1 240 ? 5.462 4.942 2.541 1.00 91.25 240 MET A C 1
ATOM 1900 O O . MET A 1 240 ? 5.889 4.161 1.694 1.00 91.25 240 MET A O 1
ATOM 1904 N N . LEU A 1 241 ? 6.208 5.337 3.581 1.00 90.38 241 LEU A N 1
ATOM 1905 C CA . LEU A 1 241 ? 7.599 4.906 3.775 1.00 90.38 241 LEU A CA 1
ATOM 1906 C C . LEU A 1 241 ? 7.719 3.382 3.924 1.00 90.38 241 LEU A C 1
ATOM 1908 O O . LEU A 1 241 ? 8.585 2.767 3.308 1.00 90.38 241 LEU A O 1
ATOM 1912 N N . VAL A 1 242 ? 6.840 2.754 4.708 1.00 92.12 242 VAL A N 1
ATOM 1913 C CA . VAL A 1 242 ? 6.844 1.295 4.900 1.00 92.12 242 VAL A CA 1
ATOM 1914 C C . VAL A 1 242 ? 6.442 0.565 3.615 1.00 92.12 242 VAL A C 1
ATOM 1916 O O . VAL A 1 242 ? 7.058 -0.444 3.272 1.00 92.12 242 VAL A O 1
ATOM 1919 N N . ALA A 1 243 ? 5.451 1.073 2.877 1.00 90.38 243 ALA A N 1
ATOM 1920 C CA . ALA A 1 243 ? 5.006 0.479 1.615 1.00 90.38 243 ALA A CA 1
ATOM 1921 C C . ALA A 1 243 ? 6.084 0.525 0.516 1.00 90.38 243 ALA A C 1
ATOM 1923 O O . ALA A 1 243 ? 6.126 -0.361 -0.335 1.00 90.38 243 ALA A O 1
ATOM 1924 N N . LEU A 1 244 ? 6.980 1.514 0.560 1.00 86.94 244 LEU A N 1
ATOM 1925 C CA . LEU A 1 244 ? 8.069 1.686 -0.404 1.00 86.94 244 LEU A CA 1
ATOM 1926 C C . LEU A 1 244 ? 9.336 0.872 -0.069 1.00 86.94 244 LEU A C 1
ATOM 1928 O O . LEU A 1 244 ? 10.205 0.732 -0.929 1.00 86.94 244 LEU A O 1
ATOM 1932 N N . LEU A 1 245 ? 9.436 0.256 1.120 1.00 84.88 245 LEU A N 1
ATOM 1933 C CA . LEU A 1 245 ? 10.589 -0.575 1.524 1.00 84.88 245 LEU A CA 1
ATOM 1934 C C . LEU A 1 245 ? 11.016 -1.647 0.497 1.00 84.88 245 LEU A C 1
ATOM 1936 O O . LEU A 1 245 ? 12.219 -1.798 0.282 1.00 84.88 245 LEU A O 1
ATOM 1940 N N . PRO A 1 246 ? 10.107 -2.384 -0.172 1.00 81.06 246 PRO A N 1
ATOM 1941 C CA . PRO A 1 246 ? 10.483 -3.411 -1.149 1.00 81.06 246 PRO A CA 1
ATOM 1942 C C . PRO A 1 246 ? 11.140 -2.838 -2.404 1.00 81.06 246 PRO A C 1
ATOM 1944 O O . PRO A 1 246 ? 11.866 -3.548 -3.095 1.00 81.06 246 PRO A O 1
ATOM 1947 N N . VAL A 1 247 ? 10.865 -1.567 -2.702 1.00 75.50 247 VAL A N 1
ATOM 1948 C CA . VAL A 1 247 ? 11.384 -0.839 -3.866 1.00 75.50 247 VAL A CA 1
ATOM 1949 C C . VAL A 1 247 ? 12.571 0.050 -3.477 1.00 75.50 247 VAL A C 1
ATOM 1951 O O . VAL A 1 247 ? 13.275 0.563 -4.338 1.00 75.50 247 VAL A O 1
ATOM 1954 N N . ALA A 1 248 ? 12.871 0.164 -2.181 1.00 74.06 248 ALA A N 1
ATOM 1955 C CA . ALA A 1 248 ? 14.031 0.880 -1.659 1.00 74.06 248 ALA A CA 1
ATOM 1956 C C . ALA A 1 248 ? 15.369 0.155 -1.916 1.00 74.06 248 ALA A C 1
ATOM 1958 O O . ALA A 1 248 ? 16.386 0.556 -1.358 1.00 74.06 248 ALA A O 1
ATOM 1959 N N . ASN A 1 249 ? 15.373 -0.931 -2.704 1.00 70.06 249 ASN A N 1
ATOM 1960 C CA . ASN A 1 249 ? 16.555 -1.717 -3.078 1.00 70.06 249 ASN A CA 1
ATOM 1961 C C . ASN A 1 249 ? 17.438 -2.168 -1.890 1.00 70.06 249 ASN A C 1
ATOM 1963 O O . ASN A 1 249 ? 18.627 -2.417 -2.068 1.00 70.06 249 ASN A O 1
ATOM 1967 N N . LEU A 1 250 ? 16.864 -2.338 -0.686 1.00 66.69 250 LEU A N 1
ATOM 1968 C CA . LEU A 1 250 ? 17.569 -2.933 0.466 1.00 66.69 250 LEU A CA 1
ATOM 1969 C C . LEU A 1 250 ? 18.078 -4.342 0.139 1.00 66.69 250 LEU A C 1
ATOM 1971 O O . LEU A 1 250 ? 19.178 -4.727 0.524 1.00 66.69 250 LEU A O 1
ATOM 1975 N N . VAL A 1 251 ? 17.265 -5.089 -0.609 1.00 66.06 251 VAL A N 1
ATOM 1976 C CA . VAL A 1 251 ? 17.704 -6.249 -1.379 1.00 66.06 251 VAL A CA 1
ATOM 1977 C C . VAL A 1 251 ? 17.759 -5.787 -2.835 1.00 66.06 251 VAL A C 1
ATOM 1979 O O . VAL A 1 251 ? 16.708 -5.396 -3.355 1.00 66.06 251 VAL A O 1
ATOM 1982 N N . PRO A 1 252 ? 18.933 -5.795 -3.493 1.00 60.91 252 PRO A N 1
ATOM 1983 C CA . PRO A 1 252 ? 19.063 -5.258 -4.839 1.00 60.91 252 PRO A CA 1
ATOM 1984 C C . PRO A 1 252 ? 18.107 -5.953 -5.809 1.00 60.91 252 PRO A C 1
ATOM 1986 O O . PRO A 1 252 ? 18.080 -7.182 -5.926 1.00 60.91 252 PRO A O 1
ATOM 1989 N N . ILE A 1 253 ? 17.308 -5.156 -6.511 1.00 65.12 253 ILE A N 1
ATOM 1990 C CA . ILE A 1 253 ? 16.460 -5.618 -7.605 1.00 65.12 253 ILE A CA 1
ATOM 1991 C C . ILE A 1 253 ? 16.932 -4.972 -8.907 1.00 65.12 253 ILE A C 1
ATOM 1993 O O . ILE A 1 253 ? 17.556 -3.915 -8.909 1.00 65.12 253 ILE A O 1
ATOM 1997 N N . ALA A 1 254 ? 16.641 -5.615 -10.039 1.00 58.66 254 ALA A N 1
ATOM 1998 C CA . ALA A 1 254 ? 17.095 -5.144 -11.350 1.00 58.66 254 ALA A CA 1
ATOM 1999 C C . ALA A 1 254 ? 16.533 -3.760 -11.746 1.00 58.66 254 ALA A C 1
ATOM 2001 O O . ALA A 1 254 ? 17.002 -3.153 -12.701 1.00 58.66 254 ALA A O 1
ATOM 2002 N N . VAL A 1 255 ? 15.517 -3.268 -11.031 1.00 63.25 255 VAL A N 1
ATOM 2003 C CA . VAL A 1 255 ? 14.794 -2.031 -11.334 1.00 63.25 255 VAL A CA 1
ATOM 2004 C C . VAL A 1 255 ? 15.108 -0.993 -10.255 1.00 63.25 255 VAL A C 1
ATOM 2006 O O . VAL A 1 255 ? 14.740 -1.177 -9.097 1.00 63.25 255 VAL A O 1
ATOM 2009 N N . VAL A 1 256 ? 15.779 0.096 -10.640 1.00 59.56 256 VAL A N 1
ATOM 2010 C CA . VAL A 1 256 ? 16.209 1.175 -9.726 1.00 59.56 256 VAL A CA 1
ATOM 2011 C C . VAL A 1 256 ? 15.015 1.979 -9.217 1.00 59.56 256 VAL A C 1
ATOM 2013 O O . VAL A 1 256 ? 14.849 2.192 -8.020 1.00 59.56 256 VAL A O 1
ATOM 2016 N N . ARG A 1 257 ? 14.149 2.387 -10.143 1.00 66.31 257 ARG A N 1
ATOM 2017 C CA . ARG A 1 257 ? 12.913 3.102 -9.861 1.00 66.31 257 ARG A CA 1
ATOM 2018 C C . ARG A 1 257 ? 11.771 2.333 -10.493 1.00 66.31 257 ARG A C 1
ATOM 2020 O O . ARG A 1 257 ? 11.808 2.028 -11.684 1.00 66.31 257 ARG A O 1
ATOM 2027 N N . ALA A 1 258 ? 10.790 1.988 -9.676 1.00 61.09 258 ALA A N 1
ATOM 2028 C CA . ALA A 1 258 ? 9.561 1.388 -10.139 1.00 61.09 258 ALA A CA 1
ATOM 2029 C C . ALA A 1 258 ? 8.440 2.369 -9.822 1.00 61.09 258 ALA A C 1
ATOM 2031 O O . ALA A 1 258 ? 8.062 2.520 -8.666 1.00 61.09 258 ALA A O 1
ATOM 2032 N N . ASP A 1 259 ? 7.866 2.979 -10.853 1.00 55.03 259 ASP A N 1
ATOM 2033 C CA . ASP A 1 259 ? 6.629 3.759 -10.719 1.00 55.03 259 ASP A CA 1
ATOM 2034 C C . ASP A 1 259 ? 5.395 2.849 -10.484 1.00 55.03 259 ASP A C 1
ATOM 2036 O O . ASP A 1 259 ? 4.255 3.291 -10.591 1.00 55.03 259 ASP A O 1
ATOM 2040 N N . ARG A 1 260 ? 5.623 1.564 -10.152 1.00 52.75 260 ARG A N 1
ATOM 2041 C CA . ARG A 1 260 ? 4.666 0.446 -10.141 1.00 52.75 260 ARG A CA 1
ATOM 2042 C C . ARG A 1 260 ? 4.712 -0.424 -8.887 1.00 52.75 260 ARG A C 1
ATOM 2044 O O . ARG A 1 260 ? 5.810 -0.841 -8.459 1.00 52.75 260 ARG A O 1
#

Solvent-accessible surface area (backbone atoms only — not comparable to full-atom values): 14228 Å² total; per-residue (Å²): 108,70,73,56,52,54,44,36,74,76,39,53,89,47,64,66,51,51,42,48,55,30,48,52,41,44,52,53,34,17,52,46,44,14,51,51,42,16,71,72,70,72,30,66,68,60,3,51,51,51,13,50,48,57,64,68,38,72,69,46,45,60,48,38,72,38,62,87,31,41,36,57,41,52,17,50,37,24,41,45,50,15,49,53,24,40,52,51,17,75,74,68,69,43,64,66,31,44,52,50,14,48,54,28,38,52,53,8,43,74,44,32,64,66,55,47,50,47,52,58,51,52,52,50,49,27,60,69,69,69,44,84,85,63,60,78,84,40,45,64,46,45,51,52,24,50,51,46,50,51,49,56,54,68,72,53,54,80,74,62,55,70,77,58,67,58,101,42,74,66,50,42,50,34,54,37,32,43,50,54,52,52,54,57,44,40,74,80,52,73,69,87,83,64,101,73,68,86,80,72,83,89,51,86,81,44,68,64,32,57,50,33,38,51,52,50,53,51,49,54,49,50,42,64,75,40,31,86,81,41,46,70,65,35,44,56,53,49,48,54,55,51,60,42,48,69,61,55,44,82,65,66,49,74,59,75,65,68,89,114

Radius of gyration: 19.27 Å; Cα contacts (8 Å, |Δi|>4): 259; chains: 1; bounding box: 47×35×50 Å

pLDDT: mean 86.22, std 13.28, range [44.34, 98.44]

Nearest PDB structures (foldseek):
  8age-assembly1_A  TM=4.662E-01  e=2.408E-01  Saccharomyces cerevisiae
  8agb-assembly1_A  TM=4.517E-01  e=1.353E+00  Saccharomyces cerevisiae
  8pn9-assembly1_A  TM=6.193E-01  e=3.279E+00  Homo sapiens
  6gxc-assembly1_A  TM=3.728E-01  e=5.105E+00  Campylobacter lari RM2100
  6uw4-assembly1_A  TM=1.617E-01  e=5.578E+00  Homo sapiens

Sequence (260 aa):
MVSYLLDYQLWSLDPRGYHLTNLLLHIVAALLVLQWVETTLKSTAAGLWAGLVFAVHPVQVEAVAIVAQRKTLLSTVFLLLALLAYQRFTLQKRAVWNGFGIAAFAAACVSKSSVVPFPVLLLLYDWFTGKPVNLRNKLPYFAIAIATAGASVALKTVDVIKAAHADSALATALVMSRVWWEYLVSLFLPTSLSPAYYYQRATLYQPLHYAALLGFCAGVWALWRNRRRIPTTAFWIAWMLVALLPVANLVPIAVVRADR

Mean predicted aligned error: 6.59 Å

Foldseek 3Di:
DVVVVVLCVVPNPPVVSLLVVLLVLQLLLLLLQLVLQCVLVVDNVRSNVRSVCSSPPPLCCCCRVDSVNVLVSLLSNLLSQLVVLVVVCLVVVDVVSLVSSLVSNLSSLVSPLLCLLSLVLVQLSCVLVVHPDDCVSSVSSNVSSCVSVVVVVVVPPPVQLPPAFDPDPLRLQLLLLVLVVVLVCCRVPVPPDDPADDDDSPCSPPVVSVVSSVVVVVVVVVLVVCCVVCVPVSSVVVSVVSSCVVQSPPPPGNGVHDSD